Protein 6JZJ (pdb70)

Radius of gyration: 23.93 Å; Cα contacts (8 Å, |Δi|>4): 945; chains: 1; bounding box: 37×48×80 Å

Foldseek 3Di:
DQEWEKAAADADVVFDFFQKKKKFKADAFWTFWIDMDGRHRMDTGIDGDFFKIKIWMKGQQPPDDDPGGTPVRQQADKDFDDLVVQVVHSQMKTDAIDIDGTDGYYEYEQDQCPVDHHYHPHVNGHFIFTQKEWEWEQAEAEAADDVALQFKDWFWWKKFKPLFDTMWTHDDPATRDDDQAGEMCDDQPLPAQQRGPRYYYDVSRMDTDGDRGQRRPSRIGHGMGGKDAQDDPSGGRFTKIKIKTFMDTNVRHHDDLVRLVVCVVLQQAQDSPGRMGMAIDRFLDDDPQEAEPDPDHRDRIGGGQKYKYKHKYFHHGHGHRRRYPPVSGPGMGIYIYMDGGGYHD

Secondary structure (DSSP, 8-state):
--EEEEEEB------B--SEEEEEEEETTEEEEEEEEES-SEEEEEEE-SEEEEEEEEE--TT---TT--HHHHHT-EEE--TGGGGT-S--EE---EEEEE-SEEEEES--STT-SEEESTT-PBP-EES-EEEEEEEEEE---TTTTTTEEEEEEEEEEESEE-EEESSSS----S---EEESS-S----TT--SSEEE-GGGEEE--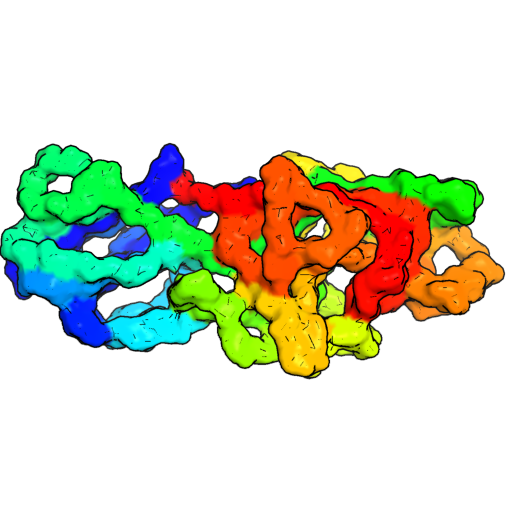-TT---SSS-EEEEE--EESEETTEE---EEEEEEEEEETTSPPPPHHHHHHHHHTT-SSBTTB-EEEEEEETT---TTEEEGGG----SEE-TTEEEEEEEEE-S--BS-TTS-GGG--SEEEEEEEEE--B--

Nearest PDB structures (foldseek):
  6jzj-assembly1_A  TM=1.003E+00  e=8.101E-79  Porphyromonas gingivalis TDC60
  6jzk-assembly2_B  TM=9.711E-01  e=1.050E-58  Porphyromonas gingivalis ATCC 33277
  4q98-assembly1_A  TM=9.147E-01  e=8.020E-44  Porphyromonas gingivalis W83
  6kmf-assembly1_A  TM=9.380E-01  e=1.414E-42  Porphyromonas gingivalis ATCC 33277
  6kmf-assembly1_C  TM=8.929E-01  e=1.973E-43  Porphyromonas gingivalis ATCC 33277

Sequence (345 aa):
GNATISVVLKTSDDESKVAKLTVMVYNGEQQEAIKSSAENATKVEDIKCSAGQRTLVVMANTGAMELVGKTLAEVKALTTELTAENQEATGLIMTAEPVDVTLVAGNNYYGYDGSQGGNQISQDTPLEIKRVHARMAFTEIKVQMSQSYVNKYNFAPENIYALVAKKESNLFGASLANSDDAYLTGSLTNFSGAYTPANYTHVDWLGRDYTEIGAATVNTPKGFYVLESTYAQNAGLRPTILCVKGKLTKHDGAPLSPEEMTAAFNAGWIVADNDPTTYYPVLVNFNSNNYTYDNGYTPKNKKIERNHKYDIKLTITGPGTNNPENPITESAHLNVKCTVAEWVLVG

Organism: Porphyromonas gingivalis (NCBI:txid837)

B-factor: mean 21.42, std 7.63, range [10.05, 58.12]

Solvent-accessible surface area: 14838 Å² total; per-residue (Å²): 104,85,5,16,0,6,0,30,4,106,54,107,46,53,62,1,122,12,66,66,0,6,0,0,0,0,74,50,76,114,36,66,14,52,80,63,30,142,129,34,33,95,3,71,64,2,127,5,25,34,22,127,23,16,2,0,1,0,0,19,8,51,112,50,103,9,101,55,55,36,20,56,87,0,96,69,28,60,19,89,6,53,46,83,5,16,136,33,66,24,4,8,2,3,8,88,36,43,114,14,72,3,64,68,39,76,0,34,22,6,22,91,24,97,72,38,62,44,42,30,37,89,94,83,42,19,84,6,72,10,0,1,0,18,0,0,0,6,55,7,76,44,113,20,52,164,60,36,72,110,105,15,50,12,44,13,46,28,1,21,0,0,0,0,5,67,32,0,41,0,10,29,124,56,0,27,28,119,52,91,12,11,6,0,5,7,94,60,114,27,101,18,55,14,23,7,115,62,27,70,82,25,116,69,0,20,85,125,7,105,113,61,46,26,5,55,98,139,63,32,69,10,1,17,1,1,4,0,54,0,77,80,167,85,26,50,20,0,0,0,0,0,0,38,0,81,1,13,62,87,106,45,41,111,10,38,102,150,52,27,62,57,0,84,114,52,28,52,0,58,27,77,119,44,22,14,0,9,2,6,2,2,1,2,23,107,24,164,46,13,80,32,34,154,76,55,99,24,110,54,32,0,38,36,2,14,26,0,29,2,62,0,13,0,28,0,2,3,3,40,22,1,0,34,54,35,102,99,10,71,39,9,62,5,93,1,55,32,46,82,6,82,8,46,90

Structure (mmCIF, N/CA/C/O backbone):
data_6JZJ
#
_entry.id   6JZJ
#
_cell.length_a   58.030
_cell.length_b   85.950
_cell.length_c   102.090
_cell.angle_alpha   90.00
_cell.angle_beta   90.00
_cell.angle_gamma   90.00
#
_symmetry.space_group_name_H-M   'P 21 21 21'
#
loop_
_entity.id
_entity.type
_entity.pdbx_description
1 polymer 'Major fimbrium subunit FimA type-2'
2 non-polymer 'SULFATE ION'
3 water water
#
loop_
_atom_site.group_PDB
_atom_site.id
_atom_site.type_symbol
_atom_site.label_atom_id
_atom_site.label_alt_id
_atom_site.label_comp_id
_atom_site.label_asym_id
_atom_site.label_entity_id
_atom_site.label_seq_id
_atom_site.pdbx_PDB_ins_code
_atom_site.Cartn_x
_atom_site.Cartn_y
_atom_site.Cartn_z
_atom_site.occupancy
_atom_site.B_iso_or_equiv
_atom_site.auth_seq_id
_atom_site.auth_comp_id
_atom_site.auth_asym_id
_atom_site.auth_atom_id
_atom_site.pdbx_PDB_model_num
ATOM 1 N N . GLY A 1 15 ? -5.043 -29.095 -14.121 1.00 44.40 31 GLY A N 1
ATOM 2 C CA . GLY A 1 15 ? -3.981 -28.135 -13.882 1.00 37.03 31 GLY A CA 1
ATOM 3 C C . GLY A 1 15 ? -3.546 -27.343 -15.106 1.00 37.88 31 GLY A C 1
ATOM 4 O O . GLY A 1 15 ? -2.405 -27.462 -15.550 1.00 45.25 31 GLY A O 1
ATOM 5 N N . ASN A 1 16 ? -4.442 -26.518 -15.651 1.00 29.42 32 ASN A N 1
ATOM 6 C CA . ASN A 1 16 ? -4.109 -25.702 -16.809 1.00 26.58 32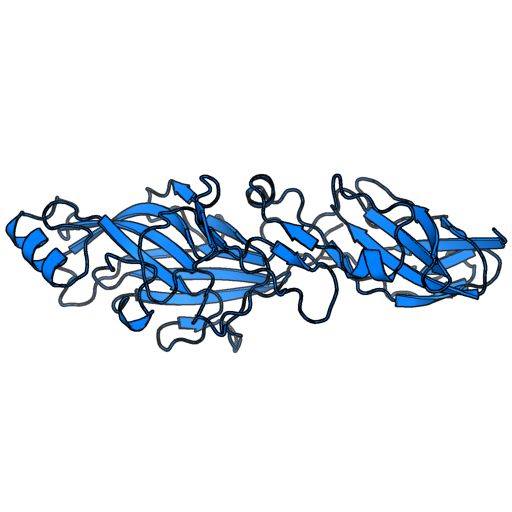 ASN A CA 1
ATOM 7 C C . ASN A 1 16 ? -3.922 -24.226 -16.469 1.00 25.34 32 ASN A C 1
ATOM 8 O O . ASN A 1 16 ? -3.867 -23.398 -17.381 1.00 25.26 32 ASN A O 1
ATOM 13 N N . ALA A 1 17 ? -3.810 -23.872 -15.184 1.00 20.80 33 ALA A N 1
ATOM 14 C CA . ALA A 1 17 ? -3.545 -22.495 -14.799 1.00 21.51 33 ALA A CA 1
ATOM 15 C C . ALA A 1 17 ? -2.644 -22.463 -13.570 1.00 20.04 33 ALA A C 1
ATOM 16 O O . ALA A 1 17 ? -2.476 -23.460 -12.865 1.00 21.21 33 ALA A O 1
ATOM 18 N N . THR A 1 18 ? -2.036 -21.302 -13.344 1.00 19.09 34 THR A N 1
ATOM 19 C CA . THR A 1 18 ? -1.399 -20.988 -12.072 1.00 19.97 34 THR A CA 1
ATOM 20 C C . THR A 1 18 ? -1.926 -19.649 -11.581 1.00 16.68 34 THR A C 1
ATOM 21 O O . THR A 1 18 ? -2.372 -18.809 -12.370 1.00 17.77 34 THR A O 1
ATOM 25 N N . ILE A 1 19 ? -1.897 -19.465 -10.260 1.00 16.19 35 ILE A N 1
ATOM 26 C CA . ILE A 1 19 ? -2.190 -18.178 -9.638 1.00 16.47 35 ILE A CA 1
ATOM 27 C C . ILE A 1 19 ? -1.069 -17.844 -8.661 1.00 15.25 35 ILE A C 1
ATOM 28 O O . ILE A 1 19 ? -0.557 -18.723 -7.957 1.00 16.21 35 ILE A O 1
ATOM 33 N N . SER A 1 20 ? -0.652 -16.577 -8.663 1.00 14.67 36 SER A N 1
ATOM 34 C CA . SER A 1 20 ? 0.285 -16.021 -7.696 1.00 15.61 36 SER A CA 1
ATOM 35 C C . SER A 1 20 ? -0.384 -14.832 -7.021 1.00 13.69 36 SER A C 1
ATOM 36 O O . SER A 1 20 ? -1.102 -14.064 -7.674 1.00 16.30 36 SER A O 1
ATOM 39 N N . VAL A 1 21 ? -0.151 -14.680 -5.715 1.00 14.05 37 VAL A N 1
ATOM 40 C CA . VAL A 1 21 ? -0.809 -13.657 -4.904 1.00 15.67 37 VAL A CA 1
ATOM 41 C C . VAL A 1 21 ? 0.237 -12.909 -4.091 1.00 14.65 37 VAL A C 1
ATOM 42 O O . VAL A 1 21 ? 1.015 -13.532 -3.357 1.00 15.30 37 VAL A O 1
ATOM 46 N N . VAL A 1 22 ? 0.231 -11.574 -4.174 1.00 13.80 38 VAL A N 1
ATOM 47 C CA . VAL A 1 22 ? 1.132 -10.749 -3.374 1.00 14.40 38 VAL A CA 1
ATOM 48 C C . VAL A 1 22 ? 0.303 -9.874 -2.434 1.00 13.33 38 VAL A C 1
ATOM 49 O O . VAL A 1 22 ? -0.773 -9.390 -2.805 1.00 16.67 38 VAL A O 1
ATOM 53 N N . LEU A 1 23 ? 0.790 -9.711 -1.201 1.00 14.83 39 LEU A N 1
ATOM 54 C CA . LEU A 1 23 ? 0.111 -8.951 -0.161 1.00 14.57 39 LEU A CA 1
ATOM 55 C C . LEU A 1 23 ? 0.481 -7.475 -0.201 1.00 17.80 39 LEU A C 1
ATOM 56 O O . LEU A 1 23 ? 1.584 -7.098 -0.607 1.00 18.03 39 LEU A O 1
ATOM 61 N N . LYS A 1 24 ? -0.446 -6.651 0.275 1.00 15.67 40 LYS A N 1
ATOM 62 C CA . LYS A 1 24 ? -0.178 -5.236 0.488 1.00 18.23 40 LYS A CA 1
ATOM 63 C C . LYS A 1 24 ? 0.730 -5.054 1.699 1.00 19.63 40 LYS A C 1
ATOM 64 O O . LYS A 1 24 ? 0.430 -5.543 2.793 1.00 18.50 40 LYS A O 1
ATOM 70 N N . THR A 1 25 ? 1.849 -4.359 1.507 1.00 18.82 41 THR A N 1
ATOM 71 C CA . THR A 1 25 ? 2.755 -4.037 2.599 1.00 19.61 41 THR A CA 1
ATOM 72 C C . THR A 1 25 ? 3.012 -2.538 2.608 1.00 23.97 41 THR A C 1
ATOM 73 O O . THR A 1 25 ? 2.860 -1.856 1.590 1.00 27.31 41 THR A O 1
ATOM 77 N N . SER A 1 26 ? 3.410 -2.037 3.773 1.00 23.50 42 SER A N 1
ATOM 78 C CA . SER A 1 26 ? 3.664 -0.613 3.975 1.00 29.06 42 SER A CA 1
ATOM 79 C C . SER A 1 26 ? 4.664 -0.064 2.965 1.00 40.39 42 SER A C 1
ATOM 80 O O . SER A 1 26 ? 5.870 -0.259 3.110 1.00 47.50 42 SER A O 1
ATOM 83 N N . ASP A 1 36 ? 2.541 -0.886 17.559 1.00 44.91 52 ASP A N 1
ATOM 84 C CA . ASP A 1 36 ? 3.808 -1.326 18.135 1.00 48.77 52 ASP A CA 1
ATOM 85 C C . ASP A 1 36 ? 3.905 -2.843 18.009 1.00 54.13 52 ASP A C 1
ATOM 86 O O . ASP A 1 36 ? 2.920 -3.560 18.228 1.00 45.63 52 ASP A O 1
ATOM 88 N N . ASP A 1 37 ? 5.098 -3.323 17.657 1.00 57.91 53 ASP A N 1
ATOM 89 C CA . ASP A 1 37 ? 5.266 -4.660 17.096 1.00 53.86 53 ASP A CA 1
ATOM 90 C C . ASP A 1 37 ? 4.234 -4.876 15.984 1.00 47.20 53 ASP A C 1
ATOM 91 O O . ASP A 1 37 ? 3.269 -5.637 16.108 1.00 38.46 53 ASP A O 1
ATOM 93 N N . GLU A 1 38 ? 4.455 -4.139 14.895 1.00 41.55 54 GLU A N 1
ATOM 94 C CA . GLU A 1 38 ? 3.515 -4.135 13.787 1.00 34.53 54 GLU A CA 1
ATOM 95 C C . GLU A 1 38 ? 3.432 -5.521 13.155 1.00 28.53 54 GLU A C 1
ATOM 96 O O . GLU A 1 38 ? 4.236 -6.416 13.432 1.00 28.61 54 GLU A O 1
ATOM 102 N N . SER A 1 39 ? 2.429 -5.685 12.295 1.00 27.34 55 SER A N 1
ATOM 103 C CA . SER A 1 39 ? 2.098 -7.002 11.773 1.00 24.66 55 SER A CA 1
ATOM 104 C C . SER A 1 39 ? 3.207 -7.511 10.866 1.00 24.70 55 SER A C 1
ATOM 105 O O . SER A 1 39 ? 3.717 -6.774 10.016 1.00 24.30 55 SER A O 1
ATOM 108 N N . LYS A 1 40 ? 3.583 -8.772 11.071 1.00 23.53 56 LYS A N 1
ATOM 109 C CA . LYS A 1 40 ? 4.575 -9.463 10.261 1.00 25.41 56 LYS A CA 1
ATOM 110 C C . LYS A 1 40 ? 4.070 -10.865 9.953 1.00 22.39 56 LYS A C 1
ATOM 111 O O . LYS A 1 40 ? 3.410 -11.504 10.781 1.00 23.03 56 LYS A O 1
ATOM 117 N N . VAL A 1 41 ? 4.389 -11.343 8.756 1.00 20.93 57 VAL A N 1
ATOM 118 C CA . VAL A 1 41 ? 3.958 -12.660 8.301 1.00 19.00 57 VAL A CA 1
ATOM 119 C C . VAL A 1 41 ? 5.084 -13.654 8.540 1.00 19.28 57 VAL A C 1
ATOM 120 O O . VAL A 1 41 ? 6.161 -13.541 7.941 1.00 22.73 57 VAL A O 1
ATOM 124 N N . ALA A 1 42 ? 4.830 -14.633 9.406 1.00 15.69 58 ALA A N 1
ATOM 125 C CA . ALA A 1 42 ? 5.728 -15.766 9.600 1.00 16.61 58 ALA A CA 1
ATOM 126 C C . ALA A 1 42 ? 5.427 -16.903 8.636 1.00 17.70 58 ALA A C 1
ATOM 127 O O . ALA A 1 42 ? 6.350 -17.576 8.158 1.00 18.00 58 ALA A O 1
ATOM 129 N N . LYS A 1 43 ? 4.148 -17.152 8.369 1.00 16.74 59 LYS A N 1
ATOM 130 C CA . LYS A 1 43 ? 3.740 -18.151 7.395 1.00 17.15 59 LYS A CA 1
ATOM 131 C C . LYS A 1 43 ? 2.497 -17.645 6.686 1.00 15.59 59 LYS A C 1
ATOM 132 O O . LYS A 1 43 ? 1.654 -16.986 7.296 1.00 16.37 59 LYS A O 1
ATOM 138 N N . LEU A 1 44 ? 2.399 -17.947 5.394 1.00 13.80 60 LEU A N 1
ATOM 139 C CA . LEU A 1 44 ? 1.312 -17.471 4.553 1.00 14.35 60 LEU A CA 1
ATOM 140 C C . LEU A 1 44 ? 0.757 -18.642 3.757 1.00 13.10 60 LEU A C 1
ATOM 141 O O . LEU A 1 44 ? 1.521 -19.385 3.139 1.00 13.89 60 LEU A O 1
ATOM 146 N N . THR A 1 45 ? -0.565 -18.804 3.762 1.00 12.91 61 THR A N 1
ATOM 147 C CA . THR A 1 45 ? -1.221 -19.898 3.060 1.00 11.03 61 THR A CA 1
ATOM 148 C C . THR A 1 45 ? -2.258 -19.313 2.118 1.00 12.00 61 THR A C 1
ATOM 149 O O . THR A 1 45 ? -3.044 -18.453 2.528 1.00 12.68 61 THR A O 1
ATOM 153 N N . VAL A 1 46 ? -2.231 -19.743 0.854 1.00 10.73 62 VAL A N 1
ATOM 154 C CA . VAL A 1 46 ? -3.220 -19.352 -0.147 1.00 10.05 62 VAL A CA 1
ATOM 155 C C . VAL A 1 46 ? -3.978 -20.600 -0.580 1.00 14.99 62 VAL A C 1
ATOM 156 O O . VAL A 1 46 ? -3.365 -21.612 -0.933 1.00 12.85 62 VAL A O 1
ATOM 160 N N . MET A 1 47 ? -5.308 -20.530 -0.539 1.00 12.40 63 MET A N 1
ATOM 161 C CA . MET A 1 47 ? -6.172 -21.624 -0.955 1.00 12.43 63 MET A CA 1
ATOM 162 C C . MET A 1 47 ? -7.006 -21.187 -2.149 1.00 11.25 63 MET A C 1
ATOM 163 O O . MET A 1 47 ? -7.490 -20.052 -2.192 1.00 14.55 63 MET A O 1
ATOM 168 N N . VAL A 1 48 ? -7.192 -22.100 -3.102 1.00 10.90 64 VAL A N 1
ATOM 169 C CA . VAL A 1 48 ? -7.934 -21.846 -4.333 1.00 11.74 64 VAL A CA 1
ATOM 170 C C . VAL A 1 48 ? -9.148 -22.760 -4.333 1.00 14.11 64 VAL A C 1
ATOM 171 O O . VAL A 1 48 ? -8.999 -23.987 -4.262 1.00 14.52 64 VAL A O 1
ATOM 175 N N . TYR A 1 49 ? -10.344 -22.168 -4.402 1.00 13.80 65 TYR A N 1
ATOM 176 C CA . TYR A 1 49 ? -11.597 -22.908 -4.290 1.00 13.98 65 TYR A CA 1
ATOM 177 C C . TYR A 1 49 ? -12.350 -22.924 -5.614 1.00 13.63 65 TYR A C 1
ATOM 178 O O . TYR A 1 49 ? -12.496 -21.886 -6.262 1.00 14.58 65 TYR A O 1
ATOM 187 N N . ASN A 1 50 ? -12.833 -24.102 -5.997 1.00 12.72 66 ASN A N 1
ATOM 188 C CA . ASN A 1 50 ? -13.789 -24.272 -7.095 1.00 13.68 66 ASN A CA 1
ATOM 189 C C . ASN A 1 50 ? -15.134 -24.549 -6.432 1.00 12.53 66 ASN A C 1
ATOM 190 O O . ASN A 1 50 ? -15.393 -25.676 -5.998 1.00 14.59 66 ASN A O 1
ATOM 195 N N . GLY A 1 51 ? -15.965 -23.514 -6.321 1.00 11.50 67 GLY A N 1
ATOM 196 C CA . GLY A 1 51 ? -17.105 -23.632 -5.420 1.00 12.57 67 GLY A CA 1
ATOM 197 C C . GLY A 1 51 ? -16.634 -23.936 -4.014 1.00 13.63 67 GLY A C 1
ATOM 198 O O . GLY A 1 51 ? -15.644 -23.373 -3.531 1.00 13.23 67 GLY A O 1
ATOM 199 N N . GLU A 1 52 ? -17.340 -24.861 -3.347 1.00 12.26 68 GLU A N 1
ATOM 200 C CA . GLU A 1 52 ? -16.993 -25.242 -1.979 1.00 13.00 68 GLU A CA 1
ATOM 201 C C . GLU A 1 52 ? -15.723 -26.078 -1.886 1.00 11.83 68 GLU A C 1
ATOM 202 O O . GLU A 1 52 ? -15.187 -26.230 -0.783 1.00 13.63 68 GLU A O 1
ATOM 208 N N . GLN A 1 53 ? -15.253 -26.652 -2.994 1.00 11.98 69 GLN A N 1
ATOM 209 C CA . GLN A 1 53 ? -14.195 -27.656 -2.937 1.00 13.28 69 GLN A CA 1
ATOM 210 C C . GLN A 1 53 ? -12.825 -27.009 -3.113 1.00 13.44 69 GLN A C 1
ATOM 211 O O . GLN A 1 53 ? -12.611 -26.220 -4.041 1.00 14.56 69 GLN A O 1
ATOM 217 N N . GLN A 1 54 ? -11.893 -27.360 -2.228 1.00 12.96 70 GLN A N 1
ATOM 218 C CA . GLN A 1 54 ? -10.536 -26.828 -2.303 1.00 11.76 70 GLN A CA 1
ATOM 219 C C . GLN A 1 54 ? -9.798 -27.474 -3.470 1.00 14.42 70 GLN A C 1
ATOM 220 O O . GLN A 1 54 ? -9.522 -28.676 -3.440 1.00 17.58 70 GLN A O 1
ATOM 226 N N . GLU A 1 55 ? -9.473 -26.674 -4.488 1.00 13.08 71 GLU A N 1
ATOM 227 C CA . GLU A 1 55 ? -8.756 -27.173 -5.658 1.00 14.19 71 GLU A CA 1
ATOM 228 C C . GLU A 1 55 ? -7.249 -27.182 -5.430 1.00 16.33 71 GLU A C 1
ATOM 229 O O . GLU A 1 55 ? -6.554 -28.086 -5.908 1.00 18.23 71 GLU A O 1
ATOM 235 N N . ALA A 1 56 ? -6.729 -26.190 -4.705 1.00 13.96 72 ALA A N 1
ATOM 236 C CA . ALA A 1 56 ? -5.296 -26.064 -4.470 1.00 14.32 72 ALA A CA 1
ATOM 237 C C . ALA A 1 56 ? -5.043 -25.370 -3.140 1.00 15.06 72 ALA A C 1
ATOM 238 O O . ALA A 1 56 ? -5.880 -24.602 -2.649 1.00 13.37 72 ALA A O 1
ATOM 240 N N . ILE A 1 57 ? -3.872 -25.647 -2.566 1.00 13.98 73 ILE A N 1
ATOM 241 C CA . ILE A 1 57 ? -3.394 -24.979 -1.361 1.00 14.13 73 ILE A CA 1
ATOM 242 C C . ILE A 1 57 ? -1.873 -24.940 -1.426 1.00 16.42 73 ILE A C 1
ATOM 243 O O . ILE A 1 57 ? -1.231 -25.920 -1.820 1.00 16.22 73 ILE A O 1
ATOM 248 N N . LYS A 1 58 ? -1.298 -23.789 -1.086 1.00 14.06 74 LYS A N 1
ATOM 249 C CA . LYS A 1 58 ? 0.151 -23.637 -1.092 1.00 12.11 74 LYS A CA 1
ATOM 250 C C . LYS A 1 58 ? 0.542 -22.634 -0.025 1.00 15.01 74 LYS A C 1
ATOM 251 O O . LYS A 1 58 ? -0.138 -21.619 0.159 1.00 13.40 74 LYS A O 1
ATOM 257 N N A SER A 1 59 ? 1.638 -22.909 0.681 0.53 13.25 75 SER A N 1
ATOM 258 N N B SER A 1 59 ? 1.650 -22.913 0.658 0.47 13.26 75 SER A N 1
ATOM 259 C CA A SER A 1 59 ? 2.107 -21.993 1.710 0.53 13.49 75 SER A CA 1
ATOM 260 C CA B SER A 1 59 ? 2.150 -22.046 1.710 0.47 13.52 75 SER A CA 1
ATOM 261 C C A SER A 1 59 ? 3.560 -21.611 1.462 0.53 14.53 75 SER A C 1
ATOM 262 C C B SER A 1 59 ? 3.550 -21.552 1.368 0.47 14.54 75 SER A C 1
ATOM 263 O O A SER A 1 59 ? 4.299 -22.305 0.758 0.53 14.87 75 SER A O 1
ATOM 264 O O B SER A 1 59 ? 4.240 -22.110 0.508 0.47 14.81 75 SER A O 1
ATOM 269 N N . ALA A 1 60 ? 3.946 -20.475 2.044 1.00 14.50 76 ALA A N 1
ATOM 270 C CA . ALA A 1 60 ? 5.313 -19.974 2.013 1.00 15.23 76 ALA A CA 1
ATOM 271 C C . ALA A 1 60 ? 5.635 -19.412 3.390 1.00 15.31 76 ALA A C 1
ATOM 272 O O . ALA A 1 60 ? 4.751 -18.915 4.096 1.00 18.15 76 ALA A O 1
ATOM 274 N N . GLU A 1 61 ? 6.904 -19.498 3.778 1.00 14.84 77 GLU A N 1
ATOM 275 C CA . GLU A 1 61 ? 7.354 -19.098 5.104 1.00 15.46 77 GLU A CA 1
ATOM 276 C C . GLU A 1 61 ? 8.173 -17.816 4.998 1.00 14.46 77 GLU A C 1
ATOM 277 O O . GLU A 1 61 ? 8.960 -17.660 4.064 1.00 14.59 77 GLU A O 1
ATOM 283 N N . ASN A 1 62 ? 7.972 -16.892 5.946 1.00 14.75 78 ASN A N 1
ATOM 284 C CA . ASN A 1 62 ? 8.759 -15.652 6.018 1.00 14.03 78 ASN A CA 1
ATOM 285 C C . ASN A 1 62 ? 8.701 -14.880 4.697 1.00 15.58 78 ASN A C 1
ATOM 286 O O . ASN A 1 62 ? 9.723 -14.442 4.154 1.00 16.24 78 ASN A O 1
ATOM 291 N N . ALA A 1 63 ? 7.486 -14.724 4.170 1.00 13.21 79 ALA A N 1
ATOM 292 C CA . ALA A 1 63 ? 7.272 -14.019 2.913 1.00 14.70 79 ALA A CA 1
ATOM 293 C C . ALA A 1 63 ? 5.874 -13.413 2.893 1.00 16.89 79 ALA A C 1
ATOM 294 O O . ALA A 1 63 ? 4.984 -13.827 3.644 1.00 19.38 79 ALA A O 1
ATOM 296 N N . THR A 1 64 ? 5.688 -12.423 2.012 1.00 16.84 80 THR A N 1
ATOM 297 C CA . THR A 1 64 ? 4.397 -11.760 1.853 1.00 17.29 80 THR A CA 1
ATOM 298 C C . THR A 1 64 ? 3.813 -12.006 0.464 1.00 16.44 80 THR A C 1
ATOM 299 O O . THR A 1 64 ? 3.063 -11.179 -0.069 1.00 15.88 80 THR A O 1
ATOM 303 N N . LYS A 1 65 ? 4.142 -13.151 -0.128 1.00 16.08 81 LYS A N 1
ATOM 304 C CA . LYS A 1 65 ? 3.523 -13.613 -1.363 1.00 14.49 81 LYS A CA 1
ATOM 305 C C . LYS A 1 65 ? 3.630 -15.131 -1.430 1.00 15.09 81 LYS A C 1
ATOM 306 O O . LYS A 1 65 ? 4.519 -15.728 -0.821 1.00 16.85 81 LYS A O 1
ATOM 312 N N . VAL A 1 66 ? 2.703 -15.746 -2.165 1.00 13.89 82 VAL A N 1
ATOM 313 C CA . VAL A 1 66 ? 2.784 -17.155 -2.547 1.00 15.55 82 VAL A CA 1
ATOM 314 C C . VAL A 1 66 ? 2.564 -17.238 -4.055 1.00 15.76 82 VAL A C 1
ATOM 315 O O . VAL A 1 66 ? 1.591 -16.681 -4.576 1.00 15.79 82 VAL A O 1
ATOM 319 N N . GLU A 1 67 ? 3.458 -17.936 -4.761 1.00 17.55 83 GLU A N 1
ATOM 320 C CA . GLU A 1 67 ? 3.461 -17.890 -6.219 1.00 16.70 83 GLU A CA 1
ATOM 321 C C . GLU A 1 67 ? 3.361 -19.282 -6.836 1.00 17.66 83 GLU A C 1
ATOM 322 O O . GLU A 1 67 ? 3.660 -20.294 -6.196 1.00 21.10 83 GLU A O 1
ATOM 328 N N . ASP A 1 68 ? 2.914 -19.308 -8.097 1.00 18.40 84 ASP A N 1
ATOM 329 C CA . ASP A 1 68 ? 2.958 -20.510 -8.932 1.00 23.92 84 ASP A CA 1
ATOM 330 C C . ASP A 1 68 ? 2.124 -21.636 -8.320 1.00 23.55 84 ASP A C 1
ATOM 331 O O . ASP A 1 68 ? 2.568 -22.779 -8.192 1.00 25.36 84 ASP A O 1
ATOM 336 N N . ILE A 1 69 ? 0.901 -21.297 -7.924 1.00 17.59 85 ILE A N 1
ATOM 337 C CA . ILE A 1 69 ? -0.028 -22.269 -7.364 1.00 16.22 85 ILE A CA 1
ATOM 338 C C . ILE A 1 69 ? -0.773 -22.930 -8.516 1.00 17.69 85 ILE A C 1
ATOM 339 O O . ILE A 1 69 ? -1.498 -22.259 -9.258 1.00 17.58 85 ILE A O 1
ATOM 344 N N . LYS A 1 70 ? -0.602 -24.242 -8.661 1.00 20.26 86 LYS A N 1
ATOM 345 C CA . LYS A 1 70 ? -1.211 -24.970 -9.771 1.00 19.18 86 LYS A CA 1
ATOM 346 C C . LYS A 1 70 ? -2.699 -25.171 -9.516 1.00 18.30 86 LYS A C 1
ATOM 347 O O . LYS A 1 70 ? -3.093 -25.653 -8.448 1.00 21.87 86 LYS A O 1
ATOM 353 N N . CYS A 1 71 ? -3.515 -24.824 -10.501 1.00 18.17 87 CYS A N 1
ATOM 354 C CA . CYS A 1 71 ? -4.962 -24.959 -10.404 1.00 20.18 87 CYS A CA 1
ATOM 355 C C . CYS A 1 71 ? -5.514 -25.001 -11.828 1.00 22.20 87 CYS A C 1
ATOM 356 O O . CYS A 1 71 ? -4.793 -25.336 -12.769 1.00 22.09 87 CYS A O 1
ATOM 359 N N . SER A 1 72 ? -6.790 -24.661 -11.990 1.00 20.88 88 SER A N 1
ATOM 360 C CA . SER A 1 72 ? -7.386 -24.720 -13.317 1.00 20.35 88 SER A CA 1
ATOM 361 C C . SER A 1 72 ? -8.188 -23.453 -13.591 1.00 23.65 88 SER A C 1
ATOM 362 O O . SER A 1 72 ? -8.618 -22.749 -12.675 1.00 20.94 88 SER A O 1
ATOM 365 N N . ALA A 1 73 ? -8.370 -23.162 -14.878 1.00 20.23 89 ALA A N 1
ATOM 366 C CA . ALA A 1 73 ? -9.076 -21.959 -15.298 1.00 20.50 89 ALA A CA 1
ATOM 367 C C . ALA A 1 73 ? -10.572 -22.049 -14.996 1.00 19.47 89 ALA A C 1
ATOM 368 O O . ALA A 1 73 ? -11.170 -23.129 -15.008 1.00 21.12 89 ALA A O 1
ATOM 370 N N . GLY A 1 74 ? -11.178 -20.894 -14.742 1.00 16.47 90 GLY A N 1
ATOM 371 C CA . GLY A 1 74 ? -12.591 -20.781 -14.460 1.00 19.57 90 GLY A CA 1
ATOM 372 C C . GLY A 1 74 ? -12.831 -19.801 -13.326 1.00 18.03 90 GLY A C 1
ATOM 373 O O . GLY A 1 74 ? -11.939 -19.054 -12.926 1.00 18.79 90 GLY A O 1
ATOM 374 N N . GLN A 1 75 ? -14.064 -19.794 -12.815 1.00 17.46 91 GLN A N 1
ATOM 375 C CA . GLN A 1 75 ? -14.397 -18.984 -11.648 1.00 17.33 91 GLN A CA 1
ATOM 376 C C . GLN A 1 75 ? -13.847 -19.677 -10.409 1.00 16.47 91 GLN A C 1
ATOM 377 O O . GLN A 1 75 ? -14.171 -20.843 -10.155 1.00 16.94 91 GLN A O 1
ATOM 383 N N . ARG A 1 76 ? -12.990 -18.982 -9.662 1.00 14.00 92 ARG A N 1
ATOM 384 C CA . ARG A 1 76 ? -12.381 -19.553 -8.467 1.00 14.03 92 ARG A CA 1
ATOM 385 C C . ARG A 1 76 ? -12.405 -18.523 -7.352 1.00 13.38 92 ARG A C 1
ATOM 386 O O . ARG A 1 76 ? -12.551 -17.325 -7.585 1.00 15.48 92 ARG A O 1
ATOM 394 N N . THR A 1 77 ? -12.262 -18.998 -6.117 1.00 11.59 93 THR A N 1
ATOM 395 C CA . THR A 1 77 ? -12.230 -18.117 -4.960 1.00 12.46 93 THR A CA 1
ATOM 396 C C . THR A 1 77 ? -10.890 -18.279 -4.252 1.00 12.00 93 THR A C 1
ATOM 397 O O . THR A 1 77 ? -10.441 -19.410 -4.026 1.00 14.36 93 THR A O 1
ATOM 401 N N . LEU A 1 78 ? -10.241 -17.158 -3.937 1.00 11.15 94 LEU A N 1
ATOM 402 C CA . LEU A 1 78 ? -8.959 -17.166 -3.236 1.00 12.36 94 LEU A CA 1
ATOM 403 C C . LEU A 1 78 ? -9.179 -16.840 -1.766 1.00 13.93 94 LEU A C 1
ATOM 404 O O . LEU A 1 78 ? -9.839 -15.849 -1.441 1.00 13.66 94 LEU A O 1
ATOM 409 N N . VAL A 1 79 ? -8.617 -17.669 -0.885 1.00 12.20 95 VAL A N 1
ATOM 410 C CA . VAL A 1 79 ? -8.701 -17.483 0.559 1.00 11.39 95 VAL A CA 1
ATOM 411 C C . VAL A 1 79 ? -7.287 -17.465 1.113 1.00 12.55 95 VAL A C 1
ATOM 412 O O . VAL A 1 79 ? -6.517 -18.398 0.869 1.00 13.88 95 VAL A O 1
ATOM 416 N N . VAL A 1 80 ? -6.946 -16.410 1.849 1.00 10.83 96 VAL A N 1
ATOM 417 C CA . VAL A 1 80 ? -5.572 -16.190 2.282 1.00 12.04 96 VAL A CA 1
ATOM 418 C C . VAL A 1 80 ? -5.526 -16.016 3.794 1.00 13.96 96 VAL A C 1
ATOM 419 O O . VAL A 1 80 ? -6.280 -15.215 4.361 1.00 13.33 96 VAL A O 1
ATOM 423 N N . MET A 1 81 ? -4.641 -16.771 4.444 1.00 11.78 97 MET A N 1
ATOM 424 C CA . MET A 1 81 ? -4.473 -16.735 5.895 1.00 10.95 97 MET A CA 1
ATOM 425 C C . MET A 1 81 ? -2.995 -16.707 6.251 1.00 13.73 97 MET A C 1
ATOM 426 O O . MET A 1 81 ? -2.187 -17.357 5.594 1.00 15.79 97 MET A O 1
ATOM 431 N N . ALA A 1 82 ? -2.641 -15.988 7.312 1.00 13.00 98 ALA A N 1
ATOM 432 C CA . ALA A 1 82 ? -1.259 -15.925 7.759 1.00 13.10 98 ALA A CA 1
ATOM 433 C C . ALA A 1 82 ? -1.165 -16.330 9.222 1.00 13.10 98 ALA A C 1
ATOM 434 O O . ALA A 1 82 ? -2.104 -16.130 10.006 1.00 14.71 98 ALA A O 1
ATOM 436 N N . ASN A 1 83 ? -0.010 -16.891 9.583 1.00 12.18 99 ASN A N 1
ATOM 437 C CA . ASN A 1 83 ? 0.362 -17.121 10.991 1.00 13.34 99 ASN A CA 1
ATOM 438 C C . ASN A 1 83 ? -0.598 -18.081 11.697 1.00 15.46 99 ASN A C 1
ATOM 439 O O . ASN A 1 83 ? -0.924 -17.909 12.877 1.00 16.85 99 ASN A O 1
ATOM 444 N N . THR A 1 84 ? -1.035 -19.119 10.984 1.00 15.21 100 THR A N 1
ATOM 445 C CA . THR A 1 84 ? -2.043 -20.042 11.494 1.00 16.08 100 THR A CA 1
ATOM 446 C C . THR A 1 84 ? -1.453 -21.232 12.242 1.00 17.51 100 THR A C 1
ATOM 447 O O . THR A 1 84 ? -2.214 -22.085 12.709 1.00 18.15 100 THR A O 1
ATOM 451 N N . GLY A 1 85 ? -0.130 -21.315 12.359 1.00 18.46 101 GLY A N 1
ATOM 452 C CA . GLY A 1 85 ? 0.476 -22.343 13.195 1.00 23.44 101 GLY A CA 1
ATOM 453 C C . GLY A 1 85 ? 0.063 -23.750 12.804 1.00 20.76 101 GLY A C 1
ATOM 454 O O . GLY A 1 85 ? 0.172 -24.163 11.642 1.00 21.86 101 GLY A O 1
ATOM 455 N N . ALA A 1 86 ? -0.430 -24.495 13.794 1.00 22.28 102 ALA A N 1
ATOM 456 C CA . ALA A 1 86 ? -0.771 -25.903 13.636 1.00 24.28 102 ALA A CA 1
ATOM 457 C C . ALA A 1 86 ? -2.154 -26.125 13.036 1.00 24.41 102 ALA A C 1
ATOM 458 O O . ALA A 1 86 ? -2.589 -27.277 12.939 1.00 24.90 102 ALA A O 1
ATOM 460 N N . MET A 1 87 ? -2.850 -25.061 12.634 1.00 21.31 103 MET A N 1
ATOM 461 C CA . MET A 1 87 ? -4.196 -25.198 12.092 1.00 20.30 103 MET A CA 1
ATOM 462 C C . MET A 1 87 ? -4.184 -26.039 10.823 1.00 18.64 103 MET A C 1
ATOM 463 O O . MET A 1 87 ? -3.389 -25.794 9.912 1.00 20.43 103 MET A O 1
ATOM 468 N N . GLU A 1 88 ? -5.076 -27.026 10.758 1.00 18.43 104 GLU A N 1
ATOM 469 C CA . GLU A 1 88 ? -5.191 -27.879 9.580 1.00 18.77 104 GLU A CA 1
ATOM 470 C C . GLU A 1 88 ? -6.078 -27.200 8.539 1.00 17.85 104 GLU A C 1
ATOM 471 O O . GLU A 1 88 ? -7.246 -26.910 8.808 1.00 18.67 104 GLU A O 1
ATOM 477 N N . LEU A 1 89 ? -5.520 -26.938 7.354 1.00 15.47 105 LEU A N 1
ATOM 478 C CA . LEU A 1 89 ? -6.277 -26.309 6.280 1.00 15.44 105 LEU A CA 1
ATOM 479 C C . LEU A 1 89 ? -6.427 -27.173 5.037 1.00 15.17 105 LEU A C 1
ATOM 480 O O . LEU A 1 89 ? -7.328 -26.911 4.228 1.00 15.02 105 LEU A O 1
ATOM 485 N N . VAL A 1 90 ? -5.581 -28.190 4.857 1.00 16.15 106 VAL A N 1
ATOM 486 C CA . VAL A 1 90 ? -5.642 -28.982 3.635 1.00 15.25 106 VAL A CA 1
ATOM 487 C C . VAL A 1 90 ? -6.971 -29.712 3.555 1.00 15.40 106 VAL A C 1
ATOM 488 O O . VAL A 1 90 ? -7.401 -30.379 4.507 1.00 17.81 106 VAL A O 1
ATOM 492 N N . GLY A 1 91 ? -7.638 -29.573 2.409 1.00 15.72 107 GLY A N 1
ATOM 493 C CA . GLY A 1 91 ? -8.853 -30.300 2.124 1.00 16.56 107 GLY A CA 1
ATOM 494 C C . GLY A 1 91 ? -10.114 -29.722 2.723 1.00 17.86 107 GLY A C 1
ATOM 495 O O . GLY A 1 91 ? -11.201 -30.237 2.438 1.00 21.12 107 GLY A O 1
ATOM 496 N N . LYS A 1 92 ? -10.016 -28.676 3.536 1.00 14.27 108 LYS A N 1
ATOM 497 C CA . LYS A 1 92 ? -11.212 -28.097 4.133 1.00 16.78 108 LYS A CA 1
ATOM 498 C C . LYS A 1 92 ? -12.074 -27.467 3.048 1.00 14.64 108 LYS A C 1
ATOM 499 O O . LYS A 1 92 ? -11.562 -26.896 2.083 1.00 15.32 108 LYS A O 1
ATOM 505 N N . THR A 1 93 ? -13.395 -27.584 3.196 1.00 14.27 109 THR A N 1
ATOM 506 C CA . THR A 1 93 ? -14.276 -26.902 2.262 1.00 15.43 109 THR A CA 1
ATOM 507 C C . THR A 1 93 ? -14.260 -25.405 2.535 1.00 13.44 109 THR A C 1
ATOM 508 O O . THR A 1 93 ? -13.790 -24.945 3.578 1.00 12.69 109 THR A O 1
ATOM 512 N N . LEU A 1 94 ? -14.827 -24.644 1.599 1.00 12.63 110 LEU A N 1
ATOM 513 C CA . LEU A 1 94 ? -14.921 -23.199 1.801 1.00 12.37 110 LEU A CA 1
ATOM 514 C C . LEU A 1 94 ? -15.736 -22.884 3.052 1.00 14.11 110 LEU A C 1
ATOM 515 O O . LEU A 1 94 ? -15.336 -22.041 3.864 1.00 14.25 110 LEU A O 1
ATOM 520 N N . ALA A 1 95 ? -16.862 -23.583 3.238 1.00 13.60 111 ALA A N 1
ATOM 521 C CA . ALA A 1 95 ? -17.668 -23.383 4.440 1.00 18.22 111 ALA A CA 1
ATOM 522 C C . ALA A 1 95 ? -16.878 -23.697 5.701 1.00 15.35 111 ALA A C 1
ATOM 523 O O . ALA A 1 95 ? -16.962 -22.963 6.691 1.00 17.12 111 ALA A O 1
ATOM 525 N N . GLU A 1 96 ? -16.108 -24.788 5.692 1.00 15.00 112 GLU A N 1
ATOM 526 C CA . GLU A 1 96 ? -15.330 -25.126 6.880 1.00 14.44 112 GLU A CA 1
ATOM 527 C C . GLU A 1 96 ? -14.290 -24.054 7.182 1.00 16.30 112 GLU A C 1
ATOM 528 O O . GLU A 1 96 ? -14.077 -23.703 8.344 1.00 16.14 112 GLU A O 1
ATOM 534 N N . VAL A 1 97 ? -13.628 -23.520 6.155 1.00 12.32 113 VAL A N 1
ATOM 535 C CA . VAL A 1 97 ? -12.598 -22.516 6.408 1.00 12.72 113 VAL A CA 1
ATOM 536 C C . VAL A 1 97 ? -13.218 -21.247 6.983 1.00 14.22 113 VAL A C 1
ATOM 537 O O . VAL A 1 97 ? -12.701 -20.668 7.946 1.00 15.82 113 VAL A O 1
ATOM 541 N N . LYS A 1 98 ? -14.342 -20.807 6.419 1.00 15.86 114 LYS A N 1
ATOM 542 C CA . LYS A 1 98 ? -14.990 -19.598 6.908 1.00 16.46 114 LYS A CA 1
ATOM 543 C C . LYS A 1 98 ? -15.553 -19.777 8.305 1.00 17.06 114 LYS A C 1
ATOM 544 O O . LYS A 1 98 ? -15.833 -18.778 8.979 1.00 21.78 114 LYS A O 1
ATOM 550 N N . ALA A 1 99 ? -15.717 -21.016 8.753 1.00 15.92 115 ALA A N 1
ATOM 551 C CA . ALA A 1 99 ? -16.199 -21.301 10.100 1.00 17.31 115 ALA A CA 1
ATOM 552 C C . ALA A 1 99 ? -15.074 -21.505 11.108 1.00 17.50 115 ALA A C 1
ATOM 553 O O . ALA A 1 99 ? -15.356 -21.780 12.283 1.00 19.09 115 ALA A O 1
ATOM 555 N N . LEU A 1 100 ? -13.814 -21.378 10.697 1.00 16.68 116 LEU A N 1
ATOM 556 C CA . LEU A 1 100 ? -12.706 -21.644 11.605 1.00 14.79 116 LEU A CA 1
ATOM 557 C C . LEU A 1 100 ? -12.673 -20.623 12.739 1.00 16.69 116 LEU A C 1
ATOM 558 O O . LEU A 1 100 ? -13.012 -19.452 12.565 1.00 16.92 116 LEU A O 1
ATOM 563 N N . THR A 1 101 ? -12.271 -21.087 13.915 1.00 17.73 117 THR A N 1
ATOM 564 C CA . THR A 1 101 ? -12.145 -20.243 15.097 1.00 15.05 117 THR A CA 1
ATOM 565 C C . THR A 1 101 ? -10.715 -20.281 15.622 1.00 18.49 117 THR A C 1
ATOM 566 O O . THR A 1 101 ? -9.909 -21.134 15.242 1.00 18.85 117 THR A O 1
ATOM 570 N N . THR A 1 102 ? -10.412 -19.373 16.558 1.00 15.55 118 THR A N 1
ATOM 571 C CA . THR A 1 102 ? -9.135 -19.402 17.253 1.00 14.73 118 THR A CA 1
ATOM 572 C C . THR A 1 102 ? -9.383 -19.063 18.714 1.00 16.48 118 THR A C 1
ATOM 573 O O . THR A 1 102 ? -10.343 -18.363 19.037 1.00 18.61 118 THR A O 1
ATOM 577 N N . GLU A 1 103 ? -8.517 -19.579 19.583 1.00 17.63 119 GLU A N 1
ATOM 578 C CA . GLU A 1 103 ? -8.532 -19.287 21.012 1.00 16.12 119 GLU A CA 1
ATOM 579 C C . GLU A 1 103 ? -7.362 -18.386 21.382 1.00 16.73 119 GLU A C 1
ATOM 580 O O . GLU A 1 103 ? -6.275 -18.483 20.809 1.00 16.26 119 GLU A O 1
ATOM 586 N N . LEU A 1 104 ? -7.581 -17.540 22.386 1.00 17.80 120 LEU A N 1
ATOM 587 C CA . LEU A 1 104 ? -6.503 -16.715 22.903 1.00 16.50 120 LEU A CA 1
ATOM 588 C C . LEU A 1 104 ? -5.490 -17.583 23.647 1.00 17.31 120 LEU A C 1
ATOM 589 O O . LEU A 1 104 ? -5.862 -18.506 24.379 1.00 20.50 120 LEU A O 1
ATOM 594 N N . THR A 1 105 ? -4.201 -17.289 23.461 1.00 18.62 121 THR A N 1
ATOM 595 C CA . THR A 1 105 ? -3.134 -18.111 24.023 1.00 17.60 121 THR A CA 1
ATOM 596 C C . THR A 1 105 ? -2.065 -17.274 24.716 1.00 19.00 121 THR A C 1
ATOM 597 O O . THR A 1 105 ? -1.923 -16.068 24.489 1.00 17.87 121 THR A O 1
ATOM 601 N N . ALA A 1 106 ? -1.280 -17.962 25.552 1.00 20.23 122 ALA A N 1
ATOM 602 C CA . ALA A 1 106 ? -0.112 -17.337 26.165 1.00 20.82 122 ALA A CA 1
ATOM 603 C C . ALA A 1 106 ? 0.851 -16.799 25.114 1.00 20.92 122 ALA A C 1
ATOM 604 O O . ALA A 1 106 ? 1.406 -15.705 25.272 1.00 21.96 122 ALA A O 1
ATOM 606 N N . GLU A 1 107 ? 1.072 -17.547 24.027 1.00 21.18 123 GLU A N 1
ATOM 607 C CA . GLU A 1 107 ? 2.045 -17.071 23.051 1.00 22.09 123 GLU A CA 1
ATOM 608 C C . GLU A 1 107 ? 1.528 -15.846 22.302 1.00 20.50 123 GLU A C 1
ATOM 609 O O . GLU A 1 107 ? 2.330 -15.014 21.864 1.00 20.39 123 GLU A O 1
ATOM 615 N N . ASN A 1 108 ? 0.200 -15.698 22.179 1.00 18.84 124 ASN A N 1
ATOM 616 C CA . ASN A 1 108 ? -0.360 -14.460 21.639 1.00 16.90 124 ASN A CA 1
ATOM 617 C C . ASN A 1 108 ? 0.137 -13.244 22.415 1.00 18.46 124 ASN A C 1
ATOM 618 O O . ASN A 1 108 ? 0.306 -12.160 21.843 1.00 20.81 124 ASN A O 1
ATOM 623 N N . GLN A 1 109 ? 0.351 -13.399 23.725 1.00 20.09 125 GLN A N 1
ATOM 624 C CA . GLN A 1 109 ? 0.786 -12.271 24.540 1.00 23.37 125 GLN A CA 1
ATOM 625 C C . GLN A 1 109 ? 2.218 -11.858 24.241 1.00 23.98 125 GLN A C 1
ATOM 626 O O . GLN A 1 109 ? 2.626 -10.761 24.637 1.00 28.65 125 GLN A O 1
ATOM 632 N N . GLU A 1 110 ? 2.988 -12.711 23.568 1.00 22.40 126 GLU A N 1
ATOM 633 C CA . GLU A 1 110 ? 4.295 -12.353 23.036 1.00 29.13 126 GLU A CA 1
ATOM 634 C C . GLU A 1 110 ? 4.225 -11.929 21.574 1.00 27.04 126 GLU A C 1
ATOM 635 O O . GLU A 1 110 ? 5.268 -11.847 20.911 1.00 28.24 126 GLU A O 1
ATOM 641 N N . ALA A 1 111 ? 3.016 -11.668 21.066 1.00 23.07 127 ALA A N 1
ATOM 642 C CA . ALA A 1 111 ? 2.763 -11.313 19.665 1.00 23.04 127 ALA A CA 1
ATOM 643 C C . ALA A 1 111 ? 3.161 -12.433 18.710 1.00 22.12 127 ALA A C 1
ATOM 644 O O . ALA A 1 111 ? 3.544 -12.179 17.563 1.00 25.39 127 ALA A O 1
ATOM 646 N N . THR A 1 112 ? 3.046 -13.676 19.170 1.00 22.71 128 THR A N 1
ATOM 647 C CA . THR A 1 112 ? 3.261 -14.858 18.346 1.00 23.52 128 THR A CA 1
ATOM 648 C C . THR A 1 112 ? 1.916 -15.495 18.017 1.00 21.08 128 THR A C 1
ATOM 649 O O . THR A 1 112 ? 0.999 -15.493 18.843 1.00 19.97 128 THR A O 1
ATOM 653 N N . GLY A 1 113 ? 1.792 -16.031 16.805 1.00 21.99 129 GLY A N 1
ATOM 654 C CA . GLY A 1 113 ? 0.535 -16.646 16.435 1.00 18.54 129 GLY A CA 1
ATOM 655 C C . GLY A 1 113 ? -0.591 -15.667 16.191 1.00 16.24 129 GLY A C 1
ATOM 656 O O . GLY A 1 113 ? -1.764 -16.038 16.331 1.00 17.20 129 GLY A O 1
ATOM 657 N N . LEU A 1 114 ? -0.273 -14.420 15.842 1.00 16.13 130 LEU A N 1
ATOM 658 C CA . LEU A 1 114 ? -1.294 -13.400 15.590 1.00 13.36 130 LEU A CA 1
ATOM 659 C C . LEU A 1 114 ? -1.814 -13.589 14.166 1.00 14.10 130 LEU A C 1
ATOM 660 O O . LEU A 1 114 ? -1.311 -13.007 13.193 1.00 15.45 130 LEU A O 1
ATOM 665 N N . ILE A 1 115 ? -2.840 -14.440 14.066 1.00 15.51 131 ILE A N 1
ATOM 666 C CA . ILE A 1 115 ? -3.419 -14.839 12.789 1.00 15.00 131 ILE A CA 1
ATOM 667 C C . ILE A 1 115 ? -3.897 -13.625 12.010 1.00 13.76 131 ILE A C 1
ATOM 668 O O . ILE A 1 115 ? -4.452 -12.669 12.573 1.00 14.87 131 ILE A O 1
ATOM 673 N N . MET A 1 116 ? -3.687 -13.657 10.690 1.00 12.67 132 MET A N 1
ATOM 674 C CA . MET A 1 116 ? -4.206 -12.626 9.805 1.00 12.68 132 MET A CA 1
ATOM 675 C C . MET A 1 116 ? -5.034 -13.280 8.708 1.00 11.23 132 MET A C 1
ATOM 676 O O . MET A 1 116 ? -4.729 -14.395 8.276 1.00 13.66 132 MET A O 1
ATOM 681 N N . THR A 1 117 ? -6.118 -12.618 8.304 1.00 11.80 133 THR A N 1
ATOM 682 C CA . THR A 1 117 ? -6.932 -13.114 7.196 1.00 12.98 133 THR A CA 1
ATOM 683 C C . THR A 1 117 ? -7.368 -11.962 6.306 1.00 12.66 133 THR A C 1
ATOM 684 O O . THR A 1 117 ? -7.400 -10.797 6.718 1.00 14.14 133 THR A O 1
ATOM 688 N N . ALA A 1 118 ? -7.691 -12.316 5.061 1.00 13.88 134 ALA A N 1
ATOM 689 C CA . ALA A 1 118 ? -8.468 -11.485 4.156 1.00 14.82 134 ALA A CA 1
ATOM 690 C C . ALA A 1 118 ? -9.766 -12.216 3.853 1.00 15.13 134 ALA A C 1
ATOM 691 O O . ALA A 1 118 ? -9.821 -13.447 3.911 1.00 16.11 134 ALA A O 1
ATOM 693 N N . GLU A 1 119 ? -10.819 -11.468 3.537 1.00 15.19 135 GLU A N 1
ATOM 694 C CA . GLU A 1 119 ? -12.047 -12.135 3.144 1.00 15.65 135 GLU A CA 1
ATOM 695 C C . GLU A 1 119 ? -11.832 -12.881 1.830 1.00 15.51 135 GLU A C 1
ATOM 696 O O . GLU A 1 119 ? -11.064 -12.429 0.970 1.00 15.72 135 GLU A O 1
ATOM 702 N N . PRO A 1 120 ? -12.474 -14.036 1.658 1.00 12.96 136 PRO A N 1
ATOM 703 C CA . PRO A 1 120 ? -12.429 -14.726 0.363 1.00 12.37 136 PRO A CA 1
ATOM 704 C C . PRO A 1 120 ? -12.790 -13.770 -0.759 1.00 13.39 136 PRO A C 1
ATOM 705 O O . PRO A 1 120 ? -13.695 -12.945 -0.621 1.00 15.69 136 PRO A O 1
ATOM 709 N N . VAL A 1 121 ? -12.052 -13.855 -1.867 1.00 12.99 137 VAL A N 1
ATOM 710 C CA . VAL A 1 121 ? -12.305 -12.985 -3.010 1.00 13.32 137 VAL A CA 1
ATOM 711 C C . VAL A 1 121 ? -12.498 -13.841 -4.257 1.00 14.58 137 VAL A C 1
ATOM 712 O O . VAL A 1 121 ? -11.741 -14.789 -4.502 1.00 12.78 137 VAL A O 1
ATOM 716 N N . ASP A 1 122 ? -13.532 -13.521 -5.037 1.00 13.13 138 ASP A N 1
ATOM 717 C CA . ASP A 1 122 ? -13.876 -14.307 -6.215 1.00 14.61 138 ASP A CA 1
ATOM 718 C C . ASP A 1 122 ? -13.205 -13.717 -7.449 1.00 14.07 138 ASP A C 1
ATOM 719 O O . ASP A 1 122 ? -13.262 -12.503 -7.675 1.00 17.79 138 ASP A O 1
ATOM 724 N N . VAL A 1 123 ? -12.560 -14.573 -8.234 1.00 12.86 139 VAL A N 1
ATOM 725 C CA . VAL A 1 123 ? -11.800 -14.143 -9.402 1.00 14.15 139 VAL A CA 1
ATOM 726 C C . VAL A 1 123 ? -12.121 -15.061 -10.574 1.00 16.82 139 VAL A C 1
ATOM 727 O O . VAL A 1 123 ? -12.741 -16.114 -10.426 1.00 15.58 139 VAL A O 1
ATOM 731 N N . THR A 1 124 ? -11.701 -14.635 -11.764 1.00 17.39 140 THR A N 1
ATOM 732 C CA . THR A 1 124 ? -11.708 -15.495 -12.935 1.00 17.09 140 THR A CA 1
ATOM 733 C C . THR A 1 124 ? -10.263 -15.783 -13.320 1.00 19.08 140 THR A C 1
ATOM 734 O O . THR A 1 124 ? -9.489 -14.855 -13.588 1.00 19.44 140 THR A O 1
ATOM 738 N N . LEU A 1 125 ? -9.898 -17.056 -13.319 1.00 17.02 141 LEU A N 1
ATOM 739 C CA . LEU A 1 125 ? -8.604 -17.493 -13.815 1.00 16.48 141 LEU A CA 1
ATOM 740 C C . LEU A 1 125 ? -8.751 -17.924 -15.264 1.00 17.99 141 LEU A C 1
ATOM 741 O O . LEU A 1 125 ? -9.742 -18.552 -15.639 1.00 20.38 141 LEU A O 1
ATOM 746 N N . VAL A 1 126 ? -7.765 -17.569 -16.075 1.00 20.99 142 VAL A N 1
ATOM 747 C CA . VAL A 1 126 ? -7.698 -18.037 -17.448 1.00 22.45 142 VAL A CA 1
ATOM 748 C C . VAL A 1 126 ? -6.540 -19.017 -17.548 1.00 23.14 142 VAL A C 1
ATOM 749 O O . VAL A 1 126 ? -5.669 -19.083 -16.675 1.00 22.19 142 VAL A O 1
ATOM 753 N N . ALA A 1 127 ? -6.534 -19.796 -18.628 1.00 21.72 143 ALA A N 1
ATOM 754 C CA . ALA A 1 127 ? -5.455 -20.748 -18.830 1.00 21.51 143 ALA A CA 1
ATOM 755 C C . ALA A 1 127 ? -4.116 -20.021 -18.826 1.00 19.95 143 ALA A C 1
ATOM 756 O O . ALA A 1 127 ? -4.008 -18.876 -19.278 1.00 24.48 143 ALA A O 1
ATOM 758 N N . GLY A 1 128 ? -3.099 -20.679 -18.297 1.00 19.90 144 GLY A N 1
ATOM 759 C CA . GLY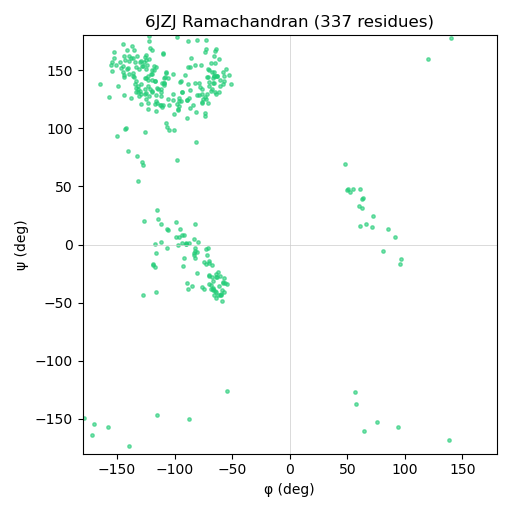 A 1 128 ? -1.794 -20.062 -18.184 1.00 24.60 144 GLY A CA 1
ATOM 760 C C . GLY A 1 128 ? -1.596 -19.416 -16.827 1.00 27.07 144 GLY A C 1
ATOM 761 O O . GLY A 1 128 ? -2.252 -19.765 -15.841 1.00 21.54 144 GLY A O 1
ATOM 762 N N . ASN A 1 129 ? -0.680 -18.452 -16.781 1.00 21.25 145 ASN A N 1
ATOM 763 C CA . ASN A 1 129 ? -0.312 -17.817 -15.517 1.00 20.92 145 ASN A CA 1
ATOM 764 C C . ASN A 1 129 ? -1.249 -16.660 -15.204 1.00 21.68 145 ASN A C 1
ATOM 765 O O . ASN A 1 129 ? -1.543 -15.827 -16.069 1.00 22.60 145 ASN A O 1
ATOM 770 N N . ASN A 1 130 ? -1.724 -16.619 -13.957 1.00 20.51 146 ASN A N 1
ATOM 771 C CA . ASN A 1 130 ? -2.536 -15.530 -13.447 1.00 18.13 146 ASN A CA 1
ATOM 772 C C . ASN A 1 130 ? -1.818 -14.892 -12.265 1.00 16.64 146 ASN A C 1
ATOM 773 O O . ASN A 1 130 ? -1.137 -15.575 -11.495 1.00 18.93 146 ASN A O 1
ATOM 778 N N . TYR A 1 131 ? -2.000 -13.584 -12.109 1.00 17.62 147 TYR A N 1
ATOM 779 C CA . TYR A 1 131 ? -1.359 -12.831 -11.036 1.00 17.65 147 TYR A CA 1
ATOM 780 C C . TYR A 1 131 ? -2.388 -11.964 -10.336 1.00 17.59 147 TYR A C 1
ATOM 781 O O . TYR A 1 131 ? -3.224 -11.337 -10.990 1.00 21.37 147 TYR A O 1
ATOM 790 N N . TYR A 1 132 ? -2.343 -11.947 -9.000 1.00 15.19 148 TYR A N 1
ATOM 791 C CA . TYR A 1 132 ? -3.228 -11.109 -8.202 1.00 16.07 148 TYR A CA 1
ATOM 792 C C . TYR A 1 132 ? -2.378 -10.101 -7.439 1.00 16.20 148 TYR A C 1
ATOM 793 O O . TYR A 1 132 ? -1.600 -10.485 -6.558 1.00 16.21 148 TYR A O 1
ATOM 802 N N . GLY A 1 133 ? -2.540 -8.816 -7.755 1.00 17.17 149 GLY A N 1
ATOM 803 C CA . GLY A 1 133 ? -1.900 -7.755 -6.999 1.00 16.90 149 GLY A CA 1
ATOM 804 C C . GLY A 1 133 ? -0.538 -7.312 -7.495 1.00 18.49 149 GLY A C 1
ATOM 805 O O . GLY A 1 133 ? 0.104 -6.489 -6.827 1.00 20.66 149 GLY A O 1
ATOM 806 N N . TYR A 1 134 ? -0.083 -7.821 -8.637 1.00 19.33 150 TYR A N 1
ATOM 807 C CA . TYR A 1 134 ? 1.241 -7.539 -9.172 1.00 22.56 150 TYR A CA 1
ATOM 808 C C . TYR A 1 134 ? 1.207 -6.283 -10.040 1.00 25.55 150 TYR A C 1
ATOM 809 O O . TYR A 1 134 ? 0.148 -5.715 -10.307 1.00 22.45 150 TYR A O 1
ATOM 818 N N . ASP A 1 135 ? 2.386 -5.857 -10.504 1.00 26.80 151 ASP A N 1
ATOM 819 C CA . ASP A 1 135 ? 2.508 -4.574 -11.193 1.00 28.46 151 ASP A CA 1
ATOM 820 C C . ASP A 1 135 ? 2.307 -4.660 -12.705 1.00 29.10 151 ASP A C 1
ATOM 821 O O . ASP A 1 135 ? 2.403 -3.631 -13.382 1.00 30.35 151 ASP A O 1
ATOM 826 N N . GLY A 1 136 ? 2.031 -5.845 -13.253 1.00 26.70 152 GLY A N 1
ATOM 827 C CA . GLY A 1 136 ? 1.754 -6.010 -14.663 1.00 28.18 152 GLY A CA 1
ATOM 828 C C . GLY A 1 136 ? 2.944 -6.426 -15.505 1.00 31.63 152 GLY A C 1
ATOM 829 O O . GLY A 1 136 ? 2.751 -6.894 -16.634 1.00 33.34 152 GLY A O 1
ATOM 830 N N . SER A 1 137 ? 4.164 -6.283 -14.988 1.00 31.56 153 SER A N 1
ATOM 831 C CA . SER A 1 137 ? 5.348 -6.577 -15.786 1.00 31.55 153 SER A CA 1
ATOM 832 C C . SER A 1 137 ? 5.550 -8.064 -16.027 1.00 35.27 153 SER A C 1
ATOM 833 O O . SER A 1 137 ? 6.414 -8.429 -16.833 1.00 33.31 153 SER A O 1
ATOM 836 N N . GLN A 1 138 ? 4.779 -8.925 -15.358 1.00 28.79 154 GLN A N 1
ATOM 837 C CA . GLN A 1 138 ? 4.946 -10.368 -15.460 1.00 30.80 154 GLN A CA 1
ATOM 838 C C . GLN A 1 138 ? 4.263 -10.962 -16.683 1.00 28.05 154 GLN A C 1
ATOM 839 O O . GLN A 1 138 ? 4.504 -12.132 -16.995 1.00 31.79 154 GLN A O 1
ATOM 845 N N . GLY A 1 139 ? 3.415 -10.204 -17.371 1.00 26.60 155 GLY A N 1
ATOM 846 C CA . GLY A 1 139 ? 2.610 -10.784 -18.429 1.00 29.48 155 GLY A CA 1
ATOM 847 C C . GLY A 1 139 ? 1.466 -11.602 -17.850 1.00 32.00 155 GLY A C 1
ATOM 848 O O . GLY A 1 139 ? 1.001 -11.357 -16.735 1.00 28.58 155 GLY A O 1
ATOM 849 N N . GLY A 1 140 ? 1.020 -12.594 -18.616 1.00 28.46 156 GLY A N 1
ATOM 850 C CA . GLY A 1 140 ? -0.068 -13.422 -18.120 1.00 24.96 156 GLY A CA 1
ATOM 851 C C . GLY A 1 140 ? -1.355 -12.630 -17.935 1.00 31.33 156 GLY A C 1
ATOM 852 O O . GLY A 1 140 ? -1.552 -11.545 -18.489 1.00 28.81 156 GLY A O 1
ATOM 853 N N . ASN A 1 141 ? -2.247 -13.196 -17.126 1.00 22.28 157 ASN A N 1
ATOM 854 C CA . ASN A 1 141 ? -3.523 -12.568 -16.819 1.00 24.67 157 ASN A CA 1
ATOM 855 C C . ASN A 1 141 ? -3.395 -11.826 -15.495 1.00 25.36 157 ASN A C 1
ATOM 856 O O . ASN A 1 141 ? -3.174 -12.446 -14.447 1.00 23.13 157 ASN A O 1
ATOM 861 N N . GLN A 1 142 ? -3.523 -10.508 -15.543 1.00 22.23 158 GLN A N 1
ATOM 862 C CA . GLN A 1 142 ? -3.332 -9.668 -14.371 1.00 21.50 158 GLN A CA 1
ATOM 863 C C . GLN A 1 142 ? -4.684 -9.385 -13.734 1.00 23.55 158 GLN A C 1
ATOM 864 O O . GLN A 1 142 ? -5.575 -8.813 -14.375 1.00 25.73 158 GLN A O 1
ATOM 870 N N . ILE A 1 143 ? -4.837 -9.815 -12.484 1.00 18.27 159 ILE A N 1
ATOM 871 C CA . ILE A 1 143 ? -6.018 -9.555 -11.672 1.00 21.00 159 ILE A CA 1
ATOM 872 C C . ILE A 1 143 ? -5.624 -8.572 -10.583 1.00 15.80 159 ILE A C 1
ATOM 873 O O . ILE A 1 143 ? -4.539 -8.689 -10.000 1.00 17.76 159 ILE A O 1
ATOM 878 N N . SER A 1 144 ? -6.501 -7.608 -10.303 1.00 18.10 160 SER A N 1
ATOM 879 C CA . SER A 1 144 ? -6.261 -6.622 -9.253 1.00 16.96 160 SER A CA 1
ATOM 880 C C . SER A 1 144 ? -4.870 -6.012 -9.406 1.00 18.71 160 SER A C 1
ATOM 881 O O . SER A 1 144 ? -4.082 -5.928 -8.456 1.00 17.90 160 SER A O 1
ATOM 884 N N . GLN A 1 145 ? -4.556 -5.622 -10.643 1.00 18.09 161 GLN A N 1
ATOM 885 C CA . GLN A 1 145 ? -3.231 -5.096 -10.941 1.00 21.42 161 GLN A CA 1
ATOM 886 C C . GLN A 1 145 ? -2.954 -3.838 -10.127 1.00 18.83 161 GLN A C 1
ATOM 887 O O . GLN A 1 145 ? -3.817 -2.962 -9.986 1.00 20.88 161 GLN A O 1
ATOM 893 N N . ASP A 1 146 ? -1.742 -3.768 -9.571 1.00 18.85 162 ASP A N 1
ATOM 894 C CA . ASP A 1 146 ? -1.279 -2.668 -8.721 1.00 20.80 162 ASP A CA 1
ATOM 895 C C . ASP A 1 146 ? -2.109 -2.508 -7.449 1.00 20.94 162 ASP A C 1
ATOM 896 O O . ASP A 1 146 ? -2.025 -1.478 -6.769 1.00 21.35 162 ASP A O 1
ATOM 901 N N . THR A 1 147 ? -2.894 -3.522 -7.089 1.00 20.24 163 THR A N 1
ATOM 902 C CA . THR A 1 147 ? -3.753 -3.479 -5.906 1.00 18.36 163 THR A CA 1
ATOM 903 C C . THR A 1 147 ? -3.563 -4.778 -5.133 1.00 17.85 163 THR A C 1
ATOM 904 O O . THR A 1 147 ? -4.418 -5.674 -5.177 1.00 19.38 163 THR A O 1
ATOM 908 N N . PRO A 1 148 ? -2.448 -4.914 -4.416 1.00 18.89 164 PRO A N 1
ATOM 909 C CA . PRO A 1 148 ? -2.167 -6.173 -3.712 1.00 17.28 164 PRO A CA 1
ATOM 910 C C . PRO A 1 148 ? -3.171 -6.449 -2.600 1.00 16.55 164 PRO A C 1
ATOM 911 O O . PRO A 1 148 ? -3.884 -5.565 -2.119 1.00 19.47 164 PRO A O 1
ATOM 915 N N . LEU A 1 149 ? -3.201 -7.713 -2.185 1.00 15.88 165 LEU A N 1
ATOM 916 C CA . LEU A 1 149 ? -4.215 -8.200 -1.256 1.00 15.89 165 LEU A CA 1
ATOM 917 C C . LEU A 1 149 ? -3.940 -7.723 0.167 1.00 16.50 165 LEU A C 1
ATOM 918 O O . LEU A 1 149 ? -2.867 -7.974 0.719 1.00 16.29 165 LEU A O 1
ATOM 923 N N . GLU A 1 150 ? -4.922 -7.065 0.777 1.00 17.24 166 GLU A N 1
ATOM 924 C CA . GLU A 1 150 ? -4.776 -6.596 2.149 1.00 16.88 166 GLU A CA 1
ATOM 925 C C . GLU A 1 150 ? -5.233 -7.686 3.108 1.00 16.29 166 GLU A C 1
ATOM 926 O O . GLU A 1 150 ? -6.367 -8.164 3.014 1.00 18.57 166 GLU A O 1
ATOM 932 N N . ILE A 1 151 ? -4.357 -8.070 4.034 1.00 14.86 167 ILE A N 1
ATOM 933 C CA . ILE A 1 151 ? -4.726 -9.000 5.097 1.00 15.03 167 ILE A CA 1
ATOM 934 C C . ILE A 1 151 ? -4.561 -8.279 6.427 1.00 17.26 167 ILE A C 1
ATOM 935 O O . ILE A 1 151 ? -3.775 -7.333 6.541 1.00 17.14 167 ILE A O 1
ATOM 940 N N . LYS A 1 152 ? -5.326 -8.711 7.439 1.00 14.52 168 LYS A N 1
ATOM 941 C CA . LYS A 1 152 ? -5.368 -8.007 8.719 1.00 16.53 168 LYS A CA 1
ATOM 942 C C . LYS A 1 152 ? -5.398 -8.979 9.889 1.00 14.89 168 LYS A C 1
ATOM 943 O O . LYS A 1 152 ? -5.990 -10.056 9.812 1.00 13.60 168 LYS A O 1
ATOM 949 N N . ARG A 1 153 ? -4.779 -8.564 10.993 1.00 14.78 169 ARG A N 1
ATOM 950 C CA . ARG A 1 153 ? -4.847 -9.324 12.234 1.00 14.06 169 ARG A CA 1
ATOM 951 C C . ARG A 1 153 ? -6.293 -9.511 12.685 1.00 14.21 169 ARG A C 1
ATOM 952 O O . ARG A 1 153 ? -7.163 -8.670 12.431 1.00 14.31 169 ARG A O 1
ATOM 960 N N . VAL A 1 154 ? -6.537 -10.649 13.337 1.00 14.63 170 VAL A N 1
ATOM 961 C CA . VAL A 1 154 ? -7.811 -10.884 14.003 1.00 14.23 170 VAL A CA 1
ATOM 962 C C . VAL A 1 154 ? -7.754 -10.453 15.463 1.00 13.90 170 VAL A C 1
ATOM 963 O O . VAL A 1 154 ? -8.812 -10.223 16.065 1.00 14.39 170 VAL A O 1
ATOM 967 N N . HIS A 1 155 ? -6.559 -10.302 16.035 1.00 12.92 171 HIS A N 1
ATOM 968 C CA . HIS A 1 155 ? -6.394 -9.853 17.416 1.00 12.27 171 HIS A CA 1
ATOM 969 C C . HIS A 1 155 ? -6.390 -8.331 17.492 1.00 14.96 171 HIS A C 1
ATOM 970 O O . HIS A 1 155 ? -6.128 -7.634 16.507 1.00 14.37 171 HIS A O 1
ATOM 977 N N . ALA A 1 156 ? -6.654 -7.820 18.697 1.00 14.88 172 ALA A N 1
ATOM 978 C CA . ALA A 1 156 ? -6.443 -6.424 19.055 1.00 15.47 172 ALA A CA 1
ATOM 979 C C . ALA A 1 156 ? -5.449 -6.357 20.210 1.00 14.48 172 ALA A 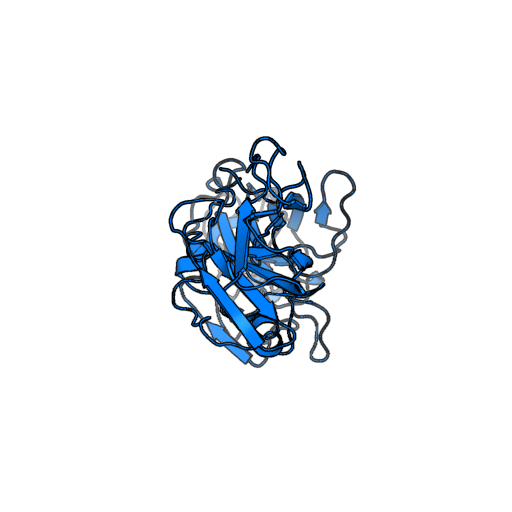C 1
ATOM 980 O O . ALA A 1 156 ? -5.133 -7.364 20.841 1.00 14.37 172 ALA A O 1
ATOM 982 N N . ARG A 1 157 ? -4.936 -5.159 20.493 1.00 14.85 173 ARG A N 1
ATOM 983 C CA . ARG A 1 157 ? -4.093 -4.955 21.666 1.00 13.55 173 ARG A CA 1
ATOM 984 C C . ARG A 1 157 ? -4.693 -3.867 22.547 1.00 12.12 173 ARG A C 1
ATOM 985 O O . ARG A 1 157 ? -5.155 -2.838 22.049 1.00 14.64 173 ARG A O 1
ATOM 993 N N . MET A 1 158 ? -4.697 -4.109 23.852 1.00 15.50 174 MET A N 1
ATOM 994 C CA . MET A 1 158 ? -5.073 -3.095 24.827 1.00 12.56 174 MET A CA 1
ATOM 995 C C . MET A 1 158 ? -3.903 -2.925 25.783 1.00 13.06 174 MET A C 1
ATOM 996 O O . MET A 1 158 ? -3.385 -3.913 26.313 1.00 15.29 174 MET A O 1
ATOM 1001 N N . ALA A 1 159 ? -3.455 -1.686 25.976 1.00 12.81 175 ALA A N 1
ATOM 1002 C CA . ALA A 1 159 ? -2.263 -1.490 26.785 1.00 14.22 175 ALA A CA 1
ATOM 1003 C C . ALA A 1 159 ? -2.261 -0.104 27.408 1.00 14.38 175 ALA A C 1
ATOM 1004 O O . ALA A 1 159 ? -2.804 0.851 26.847 1.00 16.29 175 ALA A O 1
ATOM 1006 N N . PHE A 1 160 ? -1.646 -0.019 28.580 1.00 15.17 176 PHE A N 1
ATOM 1007 C CA . PHE A 1 160 ? -1.377 1.264 29.210 1.00 17.52 176 PHE A CA 1
ATOM 1008 C C . PHE A 1 160 ? -0.157 1.903 28.566 1.00 16.08 176 PHE A C 1
ATOM 1009 O O . PHE A 1 160 ? 0.900 1.272 28.463 1.00 18.15 176 PHE A O 1
ATOM 1017 N N . THR A 1 161 ? -0.299 3.160 28.151 1.00 15.99 177 THR A N 1
ATOM 1018 C CA . THR A 1 161 ? 0.843 3.982 27.785 1.00 17.74 177 THR A CA 1
ATOM 1019 C C . THR A 1 161 ? 1.137 5.043 28.833 1.00 20.41 177 THR A C 1
ATOM 1020 O O . THR A 1 161 ? 2.112 5.788 28.686 1.00 19.94 177 THR A O 1
ATOM 1024 N N . GLU A 1 162 ? 0.315 5.131 29.879 1.00 15.80 178 GLU A N 1
ATOM 1025 C CA . GLU A 1 162 ? 0.596 5.957 31.044 1.00 15.80 178 GLU A CA 1
ATOM 1026 C C . GLU A 1 162 ? -0.332 5.529 32.165 1.00 17.02 178 GLU A C 1
ATOM 1027 O O . GLU A 1 162 ? -1.512 5.261 31.923 1.00 17.32 178 GLU A O 1
ATOM 1033 N N . ILE A 1 163 ? 0.212 5.452 33.374 1.00 16.34 179 ILE A N 1
ATOM 1034 C CA . ILE A 1 163 ? -0.578 5.403 34.600 1.00 15.75 179 ILE A CA 1
ATOM 1035 C C . ILE A 1 163 ? -0.012 6.477 35.511 1.00 18.42 179 ILE A C 1
ATOM 1036 O O . ILE A 1 163 ? 1.182 6.457 35.828 1.00 18.91 179 ILE A O 1
ATOM 1041 N N . LYS A 1 164 ? -0.854 7.421 35.907 1.00 19.14 180 LYS A N 1
ATOM 1042 C CA . LYS A 1 164 ? -0.428 8.571 36.686 1.00 19.71 180 LYS A CA 1
ATOM 1043 C C . LYS A 1 164 ? -1.406 8.787 37.834 1.00 15.70 180 LYS A C 1
ATOM 1044 O O . LYS A 1 164 ? -2.622 8.667 37.649 1.00 16.81 180 LYS A O 1
ATOM 1050 N N . VAL A 1 165 ? -0.877 9.097 39.016 1.00 15.83 181 VAL A N 1
ATOM 1051 C CA . VAL A 1 165 ? -1.696 9.417 40.185 1.00 14.68 181 VAL A CA 1
ATOM 1052 C C . VAL A 1 165 ? -1.783 10.934 40.292 1.00 17.63 181 VAL A C 1
ATOM 1053 O O . VAL A 1 165 ? -0.755 11.621 40.365 1.00 18.42 181 VAL A O 1
ATOM 1057 N N . GLN A 1 166 ? -3.017 11.465 40.256 1.00 12.89 182 GLN A N 1
ATOM 1058 C CA . GLN A 1 166 ? -3.274 12.895 40.431 1.00 14.63 182 GLN A CA 1
ATOM 1059 C C . GLN A 1 166 ? -4.540 12.992 41.287 1.00 12.67 182 GLN A C 1
ATOM 1060 O O . GLN A 1 166 ? -5.639 13.215 40.776 1.00 14.98 182 GLN A O 1
ATOM 1066 N N . MET A 1 167 ? -4.375 12.827 42.599 1.00 14.67 183 MET A N 1
ATOM 1067 C CA . MET A 1 167 ? -5.529 12.777 43.488 1.00 14.53 183 MET A CA 1
ATOM 1068 C C . MET A 1 167 ? -6.243 14.123 43.537 1.00 14.32 183 MET A C 1
ATOM 1069 O O . MET A 1 167 ? -5.606 15.186 43.581 1.00 15.68 183 MET A O 1
ATOM 1074 N N . SER A 1 168 ? -7.574 14.067 43.536 1.00 13.83 184 SER A N 1
ATOM 1075 C CA . SER A 1 168 ? -8.420 15.242 43.731 1.00 14.02 184 SER A CA 1
ATOM 1076 C C . SER A 1 168 ? -8.379 15.692 45.201 1.00 13.87 184 SER A C 1
ATOM 1077 O O . SER A 1 168 ? -7.756 15.063 46.060 1.00 12.73 184 SER A O 1
ATOM 1080 N N . GLN A 1 169 ? -9.053 16.807 45.500 1.00 13.88 185 GLN A N 1
ATOM 1081 C CA . GLN A 1 169 ? -8.723 17.542 46.726 1.00 12.23 185 GLN A CA 1
ATOM 1082 C C . GLN A 1 169 ? -9.072 16.786 48.007 1.00 13.81 185 GLN A C 1
ATOM 1083 O O . GLN A 1 169 ? -8.446 17.037 49.044 1.00 14.61 185 GLN A O 1
ATOM 1089 N N . SER A 1 170 ? -10.071 15.901 47.991 1.00 13.47 186 SER A N 1
ATOM 1090 C CA . SER A 1 170 ? -10.402 15.175 49.215 1.00 13.01 186 SER A CA 1
ATOM 1091 C C . SER A 1 170 ? -9.511 13.967 49.436 1.00 13.78 186 SER A C 1
ATOM 1092 O O . SER A 1 170 ? -9.601 13.340 50.496 1.00 14.80 186 SER A O 1
ATOM 1095 N N . TYR A 1 171 ? -8.660 13.623 48.463 1.00 13.47 187 TYR A N 1
ATOM 1096 C CA . TYR A 1 171 ? -7.803 12.453 48.571 1.00 13.87 187 TYR A CA 1
ATOM 1097 C C . TYR A 1 171 ? -6.320 12.778 48.526 1.00 12.67 187 TYR A C 1
ATOM 1098 O O . TYR A 1 171 ? -5.518 11.945 48.956 1.00 14.18 187 TYR A O 1
ATOM 1107 N N . VAL A 1 172 ? -5.940 13.974 48.066 1.00 13.10 188 VAL A N 1
ATOM 1108 C CA . VAL A 1 172 ? -4.531 14.253 47.805 1.00 13.63 188 VAL A CA 1
ATOM 1109 C C . VAL A 1 172 ? -3.703 14.259 49.087 1.00 14.50 188 VAL A C 1
ATOM 1110 O O . VAL A 1 172 ? -2.520 13.894 49.064 1.00 15.66 188 VAL A O 1
ATOM 1114 N N . ASN A 1 173 ? -4.284 14.652 50.222 1.00 13.57 189 ASN A N 1
ATOM 1115 C CA . ASN A 1 173 ? -3.551 14.640 51.480 1.00 14.52 189 ASN A CA 1
ATOM 1116 C C . ASN A 1 173 ? -3.807 13.371 52.282 1.00 16.58 189 ASN A C 1
ATOM 1117 O O . ASN A 1 173 ? -3.357 13.268 53.430 1.00 19.61 189 ASN A O 1
ATOM 1122 N N . LYS A 1 174 ? -4.532 12.411 51.711 1.00 15.89 190 LYS A N 1
ATOM 1123 C CA . LYS A 1 174 ? -4.922 11.196 52.416 1.00 16.38 190 LYS A CA 1
ATOM 1124 C C . LYS A 1 174 ? -4.330 9.930 51.824 1.00 14.89 190 LYS A C 1
ATOM 1125 O O . LYS A 1 174 ? -3.914 9.044 52.580 1.00 17.14 190 LYS A O 1
ATOM 1131 N N . TYR A 1 175 ? -4.280 9.822 50.496 1.00 15.15 191 TYR A N 1
ATOM 1132 C CA . TYR A 1 175 ? -4.051 8.549 49.824 1.00 15.70 191 TYR A CA 1
ATOM 1133 C C . TYR A 1 175 ? -3.004 8.653 48.725 1.00 15.26 191 TYR A C 1
ATOM 1134 O O . TYR A 1 175 ? -2.825 9.700 48.094 1.00 15.60 191 TYR A O 1
ATOM 1143 N N . ASN A 1 176 ? -2.349 7.523 48.471 1.00 13.64 192 ASN A N 1
ATOM 1144 C CA . ASN A 1 176 ? -1.601 7.313 47.242 1.00 15.90 192 ASN A CA 1
ATOM 1145 C C . ASN A 1 176 ? -1.855 5.879 46.794 1.00 15.85 192 ASN A C 1
ATOM 1146 O O . ASN A 1 176 ? -2.683 5.165 47.373 1.00 14.48 192 ASN A O 1
ATOM 1151 N N . PHE A 1 177 ? -1.140 5.451 45.757 1.00 14.93 193 PHE A N 1
ATOM 1152 C CA . PHE A 1 177 ? -1.370 4.143 45.158 1.00 18.78 193 PHE A CA 1
ATOM 1153 C C . PHE A 1 177 ? -0.032 3.499 44.846 1.00 17.01 193 PHE A C 1
ATOM 1154 O O . PHE A 1 177 ? 0.795 4.097 44.151 1.00 19.91 193 PHE A O 1
ATOM 1162 N N . ALA A 1 178 ? 0.166 2.280 45.353 1.00 15.43 194 ALA A N 1
ATOM 1163 C CA . ALA A 1 178 ? 1.355 1.483 45.055 1.00 15.88 194 ALA A CA 1
ATOM 1164 C C . ALA A 1 178 ? 0.966 0.344 44.126 1.00 15.67 194 ALA A C 1
ATOM 1165 O O . ALA A 1 178 ? 0.347 -0.632 44.576 1.00 16.49 194 ALA A O 1
ATOM 1167 N N . PRO A 1 179 ? 1.299 0.413 42.838 1.00 17.30 195 PRO A N 1
ATOM 1168 C CA . PRO A 1 179 ? 0.843 -0.619 41.898 1.00 18.56 195 PRO A CA 1
ATOM 1169 C C . PRO A 1 179 ? 1.554 -1.945 42.121 1.00 20.28 195 PRO A C 1
ATOM 1170 O O . PRO A 1 179 ? 2.703 -1.990 42.567 1.00 18.24 195 PRO A O 1
ATOM 1174 N N . GLU A 1 180 ? 0.849 -3.040 41.783 1.00 18.10 196 GLU A N 1
ATOM 1175 C CA . GLU A 1 180 ? 1.386 -4.398 41.878 1.00 17.69 196 GLU A CA 1
ATOM 1176 C C . GLU A 1 180 ? 1.260 -5.191 40.583 1.00 19.40 196 GLU A C 1
ATOM 1177 O O . GLU A 1 180 ? 2.212 -5.879 40.205 1.00 21.19 196 GLU A O 1
ATOM 1183 N N . ASN A 1 181 ? 0.118 -5.118 39.899 1.00 16.62 197 ASN A N 1
ATOM 1184 C CA . ASN A 1 181 ? -0.120 -5.949 38.719 1.00 15.79 197 ASN A CA 1
ATOM 1185 C C . ASN A 1 181 ? -0.999 -5.219 37.711 1.00 17.47 197 ASN A C 1
ATOM 1186 O O . ASN A 1 181 ? -1.785 -4.341 38.067 1.00 16.59 197 ASN A O 1
ATOM 1191 N N . ILE A 1 182 ? -0.903 -5.637 36.446 1.00 16.59 198 ILE A N 1
ATOM 1192 C CA . ILE A 1 182 ? -1.917 -5.280 35.460 1.00 14.46 198 ILE A CA 1
ATOM 1193 C C . ILE A 1 182 ? -2.540 -6.568 34.938 1.00 16.34 198 ILE A C 1
ATOM 1194 O O . ILE A 1 182 ? -1.896 -7.622 34.915 1.00 17.17 198 ILE A O 1
ATOM 1199 N N . TYR A 1 183 ? -3.814 -6.486 34.548 1.00 14.38 199 TYR A N 1
ATOM 1200 C CA . TYR A 1 183 ? -4.599 -7.665 34.196 1.00 15.33 199 TYR A CA 1
ATOM 1201 C C . TYR A 1 183 ? -5.511 -7.389 33.014 1.00 15.59 199 TYR A C 1
ATOM 1202 O O . TYR A 1 183 ? -5.978 -6.262 32.805 1.00 15.54 199 TYR A O 1
ATOM 1211 N N . ALA A 1 184 ? -5.780 -8.449 32.257 1.00 13.44 200 ALA A N 1
ATOM 1212 C CA . ALA A 1 184 ? -6.929 -8.519 31.369 1.00 14.53 200 ALA A CA 1
ATOM 1213 C C . ALA A 1 184 ? -8.053 -9.251 32.092 1.00 15.25 200 ALA A C 1
ATOM 1214 O O . ALA A 1 184 ? -7.837 -10.356 32.602 1.00 16.30 200 ALA A O 1
ATOM 1216 N N . LEU A 1 185 ? -9.230 -8.627 32.164 1.00 14.05 201 LEU A N 1
ATOM 1217 C CA . LEU A 1 185 ? -10.424 -9.227 32.755 1.00 14.07 201 LEU A CA 1
ATOM 1218 C C . LEU A 1 185 ? -11.515 -9.353 31.696 1.00 14.86 201 LEU A C 1
ATOM 1219 O O . LEU A 1 185 ? -11.597 -8.541 30.765 1.00 15.86 201 LEU A O 1
ATOM 1224 N N . VAL A 1 186 ? -12.371 -10.368 31.854 1.00 15.37 202 VAL A N 1
ATOM 1225 C CA . VAL A 1 186 ? -13.520 -10.583 30.968 1.00 14.71 202 VAL A CA 1
ATOM 1226 C C . VAL A 1 186 ? -13.043 -10.598 29.516 1.00 13.52 202 VAL A C 1
ATOM 1227 O O . VAL A 1 186 ? -13.628 -9.955 28.639 1.00 17.29 202 VAL A O 1
ATOM 1231 N N . ALA A 1 187 ? -11.952 -11.316 29.271 1.00 15.44 203 ALA A N 1
ATOM 1232 C CA . ALA A 1 187 ? -11.382 -11.439 27.932 1.00 14.14 203 ALA A CA 1
ATOM 1233 C C . ALA A 1 187 ? -12.056 -12.600 27.208 1.00 14.40 203 ALA A C 1
ATOM 1234 O O . ALA A 1 187 ? -12.078 -13.721 27.723 1.00 18.56 203 ALA A O 1
ATOM 1236 N N . LYS A 1 188 ? -12.600 -12.338 26.016 1.00 14.63 204 LYS A N 1
ATOM 1237 C CA . LYS A 1 188 ? -13.320 -13.377 25.283 1.00 15.27 204 LYS A CA 1
ATOM 1238 C C . LYS A 1 188 ? -12.346 -14.456 24.812 1.00 17.55 204 LYS A C 1
ATOM 1239 O O . LYS A 1 188 ? -11.277 -14.150 24.276 1.00 16.44 204 LYS A O 1
ATOM 1245 N N . LYS A 1 189 ? -12.696 -15.731 25.046 1.00 17.25 205 LYS A N 1
ATOM 1246 C CA . LYS A 1 189 ? -11.720 -16.804 24.865 1.00 16.56 205 LYS A CA 1
ATOM 1247 C C . LYS A 1 189 ? -11.495 -17.132 23.394 1.00 16.40 205 LYS A C 1
ATOM 1248 O O . LYS A 1 189 ? -10.365 -17.435 22.995 1.00 17.06 205 LYS A O 1
ATOM 1254 N N . GLU A 1 190 ? -12.541 -17.081 22.580 1.00 15.07 206 GLU A N 1
ATOM 1255 C CA . GLU A 1 190 ? -12.373 -17.433 21.174 1.00 16.14 206 GLU A CA 1
ATOM 1256 C C . GLU A 1 190 ? -13.130 -16.472 20.267 1.00 18.32 206 GLU A C 1
ATOM 1257 O O . GLU A 1 190 ? -14.043 -15.758 20.687 1.00 16.97 206 GLU A O 1
ATOM 1263 N N . SER A 1 191 ? -12.728 -16.450 18.995 1.00 16.05 207 SER A N 1
ATOM 1264 C CA . SER A 1 191 ? -13.445 -15.679 17.991 1.00 15.58 207 SER A CA 1
ATOM 1265 C C . SER A 1 191 ? -13.408 -16.420 16.666 1.00 16.05 207 SER A C 1
ATOM 1266 O O . SER A 1 191 ? -12.732 -17.439 16.514 1.00 14.85 207 SER A O 1
ATOM 1269 N N . ASN A 1 192 ? -14.154 -15.886 15.713 1.00 14.41 208 ASN A N 1
ATOM 1270 C CA . ASN A 1 192 ? -14.065 -16.345 14.337 1.00 14.94 208 ASN A CA 1
ATOM 1271 C C . ASN A 1 192 ? -12.850 -15.706 13.677 1.00 17.81 208 ASN A C 1
ATOM 1272 O O . ASN A 1 192 ? -12.140 -14.878 14.264 1.00 15.64 208 ASN A O 1
ATOM 1277 N N . LEU A 1 193 ? -12.603 -16.102 12.431 1.00 14.34 209 LEU A N 1
ATOM 1278 C CA . LEU A 1 193 ? -11.479 -15.590 11.663 1.00 15.05 209 LEU A CA 1
ATOM 1279 C C . LEU A 1 193 ? -11.889 -14.865 10.393 1.00 15.74 209 LEU A C 1
ATOM 1280 O O . LEU A 1 193 ? -11.073 -14.115 9.847 1.00 15.43 209 LEU A O 1
ATOM 1285 N N . PHE A 1 194 ? -13.117 -15.058 9.916 1.00 14.48 210 PHE A N 1
ATOM 1286 C CA . PHE A 1 194 ? -13.647 -14.383 8.742 1.00 16.56 210 PHE A CA 1
ATOM 1287 C C . PHE A 1 194 ? -15.009 -13.788 9.078 1.00 15.77 210 PHE A C 1
ATOM 1288 O O . PHE A 1 194 ? -15.695 -14.246 9.997 1.00 18.95 210 PHE A O 1
ATOM 1296 N N . GLY A 1 195 ? -15.402 -12.774 8.310 1.00 16.92 211 GLY A N 1
ATOM 1297 C CA . GLY A 1 195 ? -16.704 -12.149 8.483 1.00 19.60 211 GLY A CA 1
ATOM 1298 C C . GLY A 1 195 ? -16.603 -10.674 8.811 1.00 21.39 211 GLY A C 1
ATOM 1299 O O . GLY A 1 195 ? -15.550 -10.219 9.261 1.00 22.25 211 GLY A O 1
ATOM 1300 N N . ALA A 1 196 ? -17.682 -9.912 8.587 1.00 20.71 212 ALA A N 1
ATOM 1301 C CA . ALA A 1 196 ? -17.644 -8.481 8.890 1.00 19.26 212 ALA A CA 1
ATOM 1302 C C . ALA A 1 196 ? -17.463 -8.221 10.382 1.00 21.14 212 ALA A C 1
ATOM 1303 O O . ALA A 1 196 ? -16.942 -7.168 10.770 1.00 22.28 212 ALA A O 1
ATOM 1305 N N . SER A 1 197 ? -17.868 -9.164 11.229 1.00 17.51 213 SER A N 1
ATOM 1306 C CA . SER A 1 197 ? -17.566 -9.124 12.656 1.00 18.25 213 SER A CA 1
ATOM 1307 C C . SER A 1 197 ? -17.085 -10.504 13.073 1.00 17.38 213 SER A C 1
ATOM 1308 O O . SER A 1 197 ? -17.677 -11.514 12.676 1.00 22.11 213 SER A O 1
ATOM 1311 N N . LEU A 1 198 ? -16.005 -10.553 13.847 1.00 15.37 214 LEU A N 1
ATOM 1312 C CA . LEU A 1 198 ? -15.441 -11.826 14.261 1.00 14.26 214 LEU A CA 1
ATOM 1313 C C . LEU A 1 198 ? -15.980 -12.321 15.597 1.00 15.38 214 LEU A C 1
ATOM 1314 O O . LEU A 1 198 ? -15.727 -13.478 15.950 1.00 17.84 214 LEU A O 1
ATOM 1319 N N . ALA A 1 199 ? -16.694 -11.485 16.358 1.00 16.34 215 ALA A N 1
ATOM 1320 C CA . ALA A 1 199 ? -17.186 -11.922 17.664 1.00 17.28 215 ALA A CA 1
ATOM 1321 C C . ALA A 1 199 ? -18.201 -13.040 17.474 1.00 18.42 215 ALA A C 1
ATOM 1322 O O . ALA A 1 199 ? -19.108 -12.923 16.642 1.00 21.45 215 ALA A O 1
ATOM 1324 N N . ASN A 1 200 ? -18.043 -14.139 18.215 1.00 16.77 216 ASN A N 1
ATOM 1325 C CA . ASN A 1 200 ? -18.872 -15.312 17.928 1.00 21.54 216 ASN A CA 1
ATOM 1326 C C . ASN A 1 200 ? -19.682 -15.721 19.155 1.00 23.92 216 ASN A C 1
ATOM 1327 O O . ASN A 1 200 ? -19.594 -15.108 20.221 1.00 21.53 216 ASN A O 1
ATOM 1332 N N . SER A 1 201 ? -20.485 -16.775 18.977 1.00 22.67 217 SER A N 1
ATOM 1333 C CA . SER A 1 201 ? -21.501 -17.158 19.953 1.00 28.93 217 SER A CA 1
ATOM 1334 C C . SER A 1 201 ? -20.962 -17.955 21.134 1.00 25.80 217 SER A C 1
ATOM 1335 O O . SER A 1 201 ? -21.734 -18.238 22.057 1.00 25.44 217 SER A O 1
ATOM 1338 N N . ASP A 1 202 ? -19.688 -18.345 21.138 1.00 22.66 218 ASP A N 1
ATOM 1339 C CA . ASP A 1 202 ? -19.139 -19.027 22.301 1.00 20.04 218 ASP A CA 1
ATOM 1340 C C . ASP A 1 202 ? -19.174 -18.097 23.512 1.00 21.48 218 ASP A C 1
ATOM 1341 O O . ASP A 1 202 ? -19.002 -16.883 23.391 1.00 21.97 218 ASP A O 1
ATOM 1346 N N . ASP A 1 203 ? -19.414 -18.671 24.694 1.00 21.34 219 ASP A N 1
ATOM 1347 C CA . ASP A 1 203 ? -19.619 -17.856 25.887 1.00 22.72 219 ASP A CA 1
ATOM 1348 C C . ASP A 1 203 ? -18.491 -17.983 26.908 1.00 23.10 219 ASP A C 1
ATOM 1349 O O . ASP A 1 203 ? -18.678 -17.614 28.074 1.00 22.58 219 ASP A O 1
ATOM 1354 N N . ALA A 1 204 ? -17.326 -18.481 26.508 1.00 19.89 220 ALA A N 1
ATOM 1355 C CA . ALA A 1 204 ? -16.218 -18.636 27.442 1.00 18.34 220 ALA A CA 1
ATOM 1356 C C . ALA A 1 204 ? 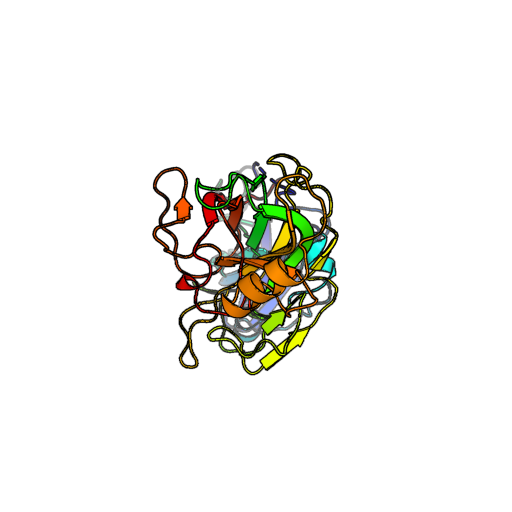-15.367 -17.372 27.511 1.00 20.88 220 ALA A C 1
ATOM 1357 O O . ALA A 1 204 ? -15.062 -16.753 26.487 1.00 18.73 220 ALA A O 1
ATOM 1359 N N . TYR A 1 205 ? -14.975 -17.003 28.733 1.00 17.75 221 TYR A N 1
ATOM 1360 C CA . TYR A 1 205 ? -14.114 -15.853 28.976 1.00 15.89 221 TYR A CA 1
ATOM 1361 C C . TYR A 1 205 ? -12.945 -16.254 29.867 1.00 17.88 221 TYR A C 1
ATOM 1362 O O . TYR A 1 205 ? -13.002 -17.238 30.615 1.00 18.28 221 TYR A O 1
ATOM 1371 N N . LEU A 1 206 ? -11.885 -15.455 29.788 1.00 17.51 222 LEU A N 1
ATOM 1372 C CA . LEU A 1 206 ? -10.652 -15.664 30.527 1.00 15.17 222 LEU A CA 1
ATOM 1373 C C . LEU A 1 206 ? -10.332 -14.430 31.359 1.00 18.61 222 LEU A C 1
ATOM 1374 O O . LEU A 1 206 ? -10.737 -13.316 31.014 1.00 16.55 222 LEU A O 1
ATOM 1379 N N . THR A 1 207 ? -9.578 -14.636 32.442 1.00 17.14 223 THR A N 1
ATOM 1380 C CA . THR A 1 207 ? -9.100 -13.519 33.250 1.00 16.49 223 THR A CA 1
ATOM 1381 C C . THR A 1 207 ? -7.713 -13.804 33.811 1.00 18.65 223 THR A C 1
ATOM 1382 O O . THR A 1 207 ? -7.355 -14.950 34.098 1.00 19.63 223 THR A O 1
ATOM 1386 N N . GLY A 1 208 ? -6.934 -12.732 33.971 1.00 17.42 224 GLY A N 1
ATOM 1387 C CA . GLY A 1 208 ? -5.674 -12.813 34.666 1.00 17.41 224 GLY A CA 1
ATOM 1388 C C . GLY A 1 208 ? -5.790 -12.725 36.172 1.00 16.38 224 GLY A C 1
ATOM 1389 O O . GLY A 1 208 ? -4.799 -12.957 36.867 1.00 18.45 224 GLY A O 1
ATOM 1390 N N . SER A 1 209 ? -6.982 -12.395 36.674 1.00 16.90 225 SER A N 1
ATOM 1391 C CA . SER A 1 209 ? -7.231 -12.215 38.101 1.00 16.61 225 SER A CA 1
ATOM 1392 C C . SER A 1 209 ? -8.209 -13.284 38.589 1.00 22.04 225 SER A C 1
ATOM 1393 O O . SER A 1 209 ? -8.200 -14.407 38.072 1.00 20.20 225 SER A O 1
ATOM 1396 N N . LEU A 1 210 ? -9.066 -12.956 39.556 1.00 19.28 226 LEU A N 1
ATOM 1397 C CA . LEU A 1 210 ? -9.908 -13.961 40.200 1.00 17.55 226 LEU A CA 1
ATOM 1398 C C . LEU A 1 210 ? -11.210 -14.187 39.442 1.00 20.49 226 LEU A C 1
ATOM 1399 O O . LEU A 1 210 ? -11.729 -13.293 38.772 1.00 19.92 226 LEU A O 1
ATOM 1404 N N . THR A 1 211 ? -11.754 -15.400 39.579 1.00 23.24 227 THR A N 1
ATOM 1405 C CA . THR A 1 211 ? -13.023 -15.758 38.963 1.00 20.58 227 THR A CA 1
ATOM 1406 C C . THR A 1 211 ? -14.197 -15.669 39.933 1.00 25.12 227 THR A C 1
ATOM 1407 O O . THR A 1 211 ? -15.323 -16.018 39.562 1.00 24.28 227 THR A O 1
ATOM 1411 N N . ASN A 1 212 ? -13.973 -15.169 41.149 1.00 23.57 228 ASN A N 1
ATOM 1412 C CA . ASN A 1 212 ? -14.993 -15.178 42.192 1.00 24.13 228 ASN A CA 1
ATOM 1413 C C . ASN A 1 212 ? -15.456 -13.778 42.599 1.00 27.37 228 ASN A C 1
ATOM 1414 O O . ASN A 1 212 ? -15.991 -13.606 43.702 1.00 24.48 228 ASN A O 1
ATOM 1419 N N . PHE A 1 213 ? -15.280 -12.770 41.737 1.00 21.95 229 PHE A N 1
ATOM 1420 C CA . PHE A 1 213 ? -15.698 -11.420 42.118 1.00 23.14 229 PHE A CA 1
ATOM 1421 C C . PHE A 1 213 ? -17.213 -11.287 42.169 1.00 21.70 229 PHE A C 1
ATOM 1422 O O . PHE A 1 213 ? -17.732 -10.416 42.880 1.00 23.04 229 PHE A O 1
ATOM 1430 N N . SER A 1 214 ? -17.931 -12.108 41.402 1.00 23.15 230 SER A N 1
ATOM 1431 C CA . SER A 1 214 ? -19.389 -12.104 41.375 1.00 21.25 230 SER A CA 1
ATOM 1432 C C . SER A 1 214 ? -19.948 -10.695 41.154 1.00 25.05 230 SER A C 1
ATOM 1433 O O . SER A 1 214 ? -20.848 -10.235 41.860 1.00 26.78 230 SER A O 1
ATOM 1436 N N . GLY A 1 215 ? -19.395 -9.993 40.161 1.00 18.35 231 GLY A N 1
ATOM 1437 C CA . GLY A 1 215 ? -19.842 -8.659 39.826 1.00 19.74 231 GLY A CA 1
ATOM 1438 C C . GLY A 1 215 ? -20.818 -8.622 38.654 1.00 20.71 231 GLY A C 1
ATOM 1439 O O . GLY A 1 215 ? -21.153 -9.633 38.040 1.00 22.33 231 GLY A O 1
ATOM 1440 N N . ALA A 1 216 ? -21.272 -7.400 38.352 1.00 21.09 232 ALA A N 1
ATOM 1441 C CA . ALA A 1 216 ? -22.199 -7.183 37.245 1.00 18.12 232 ALA A CA 1
ATOM 1442 C C . ALA A 1 216 ? -21.624 -7.666 35.920 1.00 19.42 232 ALA A C 1
ATOM 1443 O O . ALA A 1 216 ? -22.369 -8.115 35.041 1.00 21.70 232 ALA A O 1
ATOM 1445 N N . TYR A 1 217 ? -20.312 -7.572 35.751 1.00 18.15 233 TYR A N 1
ATOM 1446 C CA . TYR A 1 217 ? -19.680 -7.934 34.491 1.00 17.16 233 TYR A CA 1
ATOM 1447 C C . TYR A 1 217 ? -19.112 -9.348 34.481 1.00 20.48 233 TYR A C 1
ATOM 1448 O O . TYR A 1 217 ? -18.555 -9.762 33.456 1.00 19.88 233 TYR A O 1
ATOM 1457 N N . THR A 1 218 ? -19.226 -10.093 35.576 1.00 18.45 234 THR A N 1
ATOM 1458 C CA . THR A 1 218 ? -18.575 -11.397 35.686 1.00 16.81 234 THR A CA 1
ATOM 1459 C C . THR A 1 218 ? -19.337 -12.436 34.873 1.00 19.56 234 THR A C 1
ATOM 1460 O O . THR A 1 218 ? -20.534 -12.635 35.108 1.00 21.07 234 THR A O 1
ATOM 1464 N N . PRO A 1 219 ? -18.702 -13.113 33.925 1.00 19.77 235 PRO A N 1
ATOM 1465 C CA . PRO A 1 219 ? -19.419 -14.127 33.151 1.00 19.55 235 PRO A CA 1
ATOM 1466 C C . PRO A 1 219 ? -19.496 -15.452 33.886 1.00 17.29 235 PRO A C 1
ATOM 1467 O O . PRO A 1 219 ? -18.652 -15.782 34.722 1.00 20.00 235 PRO A O 1
ATOM 1471 N N . ALA A 1 220 ? -20.532 -16.226 33.534 1.00 22.21 236 ALA A N 1
ATOM 1472 C CA . ALA A 1 220 ? -20.727 -17.534 34.150 1.00 24.65 236 ALA A CA 1
ATOM 1473 C C . ALA A 1 220 ? -19.644 -18.520 33.729 1.00 22.80 236 ALA A C 1
ATOM 1474 O O . ALA A 1 220 ? -19.229 -19.369 34.527 1.00 27.69 236 ALA A O 1
ATOM 1476 N N . ASN A 1 221 ? -19.172 -18.431 32.480 1.00 21.30 237 ASN A N 1
ATOM 1477 C CA . ASN A 1 221 ? -18.126 -19.317 31.971 1.00 19.67 237 ASN A CA 1
ATOM 1478 C C . ASN A 1 221 ? -16.805 -18.554 32.016 1.00 25.31 237 ASN A C 1
ATOM 1479 O O . ASN A 1 221 ? -16.503 -17.774 31.109 1.00 20.71 237 ASN A O 1
ATOM 1484 N N . TYR A 1 222 ? -16.005 -18.799 33.057 1.00 20.52 238 TYR A N 1
ATOM 1485 C CA . TYR A 1 222 ? -14.885 -17.925 33.400 1.00 20.58 238 TYR A CA 1
ATOM 1486 C C . TYR A 1 222 ? -13.716 -18.747 33.922 1.00 23.27 238 TYR A C 1
ATOM 1487 O O . TYR A 1 222 ? -13.883 -19.551 34.845 1.00 24.41 238 TYR A O 1
ATOM 1496 N N . THR A 1 223 ? -12.529 -18.536 33.351 1.00 18.50 239 THR A N 1
ATOM 1497 C CA . THR A 1 223 ? -11.345 -19.314 33.691 1.00 18.22 239 THR A CA 1
ATOM 1498 C C . THR A 1 223 ? -10.155 -18.391 33.909 1.00 21.67 239 THR A C 1
ATOM 1499 O O . THR A 1 223 ? -9.889 -17.508 33.086 1.00 18.87 239 THR A O 1
ATOM 1503 N N . HIS A 1 224 ? -9.445 -18.590 35.017 1.00 21.26 240 HIS A N 1
ATOM 1504 C CA . HIS A 1 224 ? -8.217 -17.850 35.270 1.00 18.66 240 HIS A CA 1
ATOM 1505 C C . HIS A 1 224 ? -7.067 -18.424 34.448 1.00 22.59 240 HIS A C 1
ATOM 1506 O O . HIS A 1 224 ? -6.894 -19.645 34.379 1.00 23.23 240 HIS A O 1
ATOM 1513 N N . VAL A 1 225 ? -6.278 -17.543 33.830 1.00 19.50 241 VAL A N 1
ATOM 1514 C CA . VAL A 1 225 ? -5.005 -17.910 33.218 1.00 18.00 241 VAL A CA 1
ATOM 1515 C C . VAL A 1 225 ? -3.932 -16.947 33.715 1.00 21.55 241 VAL A C 1
ATOM 1516 O O . VAL A 1 225 ? -4.124 -15.723 33.692 1.00 19.46 241 VAL A O 1
ATOM 1520 N N . ASP A 1 226 ? -2.798 -17.505 34.149 1.00 21.65 242 ASP A N 1
ATOM 1521 C CA . ASP A 1 226 ? -1.702 -16.687 34.659 1.00 21.57 242 ASP A CA 1
ATOM 1522 C C . ASP A 1 226 ? -1.217 -15.671 33.633 1.00 22.02 242 ASP A C 1
ATOM 1523 O O . ASP A 1 226 ? -0.791 -14.568 34.002 1.00 20.38 242 ASP A O 1
ATOM 1528 N N . TRP A 1 227 ? -1.268 -16.016 32.347 1.00 20.16 243 TRP A N 1
ATOM 1529 C CA . TRP A 1 227 ? -0.631 -15.192 31.331 1.00 19.96 243 TRP A CA 1
ATOM 1530 C C . TRP A 1 227 ? -1.455 -13.972 30.934 1.00 15.92 243 TRP A C 1
ATOM 1531 O O . TRP A 1 227 ? -1.016 -13.213 30.060 1.00 18.54 243 TRP A O 1
ATOM 1542 N N . LEU A 1 228 ? -2.619 -13.752 31.552 1.00 17.05 244 LEU A N 1
ATOM 1543 C CA . LEU A 1 228 ? -3.329 -12.492 31.400 1.00 15.50 244 LEU A CA 1
ATOM 1544 C C . LEU A 1 228 ? -3.083 -11.560 32.584 1.00 16.10 244 LEU A C 1
ATOM 1545 O O . LEU A 1 228 ? -3.857 -10.621 32.810 1.00 17.11 244 LEU A O 1
ATOM 1550 N N . GLY A 1 229 ? -2.016 -11.800 33.333 1.00 17.95 245 GLY A N 1
ATOM 1551 C CA . GLY A 1 229 ? -1.552 -10.850 34.324 1.00 17.94 245 GLY A CA 1
ATOM 1552 C C . GLY A 1 229 ? -0.064 -10.631 34.163 1.00 19.72 245 GLY A C 1
ATOM 1553 O O . GLY A 1 229 ? 0.669 -11.509 33.706 1.00 21.02 245 GLY A O 1
ATOM 1554 N N . ARG A 1 230 ? 0.374 -9.432 34.534 1.00 18.15 246 ARG A N 1
ATOM 1555 C CA . ARG A 1 230 ? 1.786 -9.082 34.526 1.00 19.28 246 ARG A CA 1
ATOM 1556 C C . ARG A 1 230 ? 2.122 -8.335 35.805 1.00 21.76 246 ARG A C 1
ATOM 1557 O O . ARG A 1 230 ? 1.292 -7.596 36.341 1.00 21.55 246 ARG A O 1
ATOM 1565 N N . ASP A 1 231 ? 3.352 -8.518 36.282 1.00 21.92 247 ASP A N 1
ATOM 1566 C CA . ASP A 1 231 ? 3.827 -7.696 37.385 1.00 22.84 247 ASP A CA 1
ATOM 1567 C C . ASP A 1 231 ? 3.934 -6.248 36.924 1.00 21.54 247 ASP A C 1
ATOM 1568 O O . ASP A 1 231 ? 4.370 -5.963 35.803 1.00 24.41 247 ASP A O 1
ATOM 1573 N N . TYR A 1 232 ? 3.514 -5.321 37.793 1.00 21.01 248 TYR A N 1
ATOM 1574 C CA . TYR A 1 232 ? 3.591 -3.898 37.461 1.00 18.96 248 TYR A CA 1
ATOM 1575 C C . TYR A 1 232 ? 3.785 -3.144 38.776 1.00 20.22 248 TYR A C 1
ATOM 1576 O O . TYR A 1 232 ? 2.813 -2.805 39.453 1.00 19.51 248 TYR A O 1
ATOM 1585 N N . THR A 1 233 ? 5.051 -2.893 39.124 1.00 22.98 249 THR A N 1
ATOM 1586 C CA . THR A 1 233 ? 5.384 -2.310 40.417 1.00 20.07 249 THR A CA 1
ATOM 1587 C C . THR A 1 233 ? 6.027 -0.935 40.337 1.00 23.52 249 THR A C 1
ATOM 1588 O O . THR A 1 233 ? 6.245 -0.320 41.388 1.00 26.03 249 THR A O 1
ATOM 1592 N N . GLU A 1 234 ? 6.366 -0.445 39.149 1.00 24.14 250 GLU A N 1
ATOM 1593 C CA . GLU A 1 234 ? 6.858 0.921 38.988 1.00 27.17 250 GLU A CA 1
ATOM 1594 C C . GLU A 1 234 ? 5.797 1.680 38.196 1.00 24.75 250 GLU A C 1
ATOM 1595 O O . GLU A 1 234 ? 5.435 1.288 37.079 1.00 25.11 250 GLU A O 1
ATOM 1601 N N . ILE A 1 235 ? 5.262 2.740 38.805 1.00 25.22 251 ILE A N 1
ATOM 1602 C CA . ILE A 1 235 ? 4.104 3.414 38.231 1.00 22.52 251 ILE A CA 1
ATOM 1603 C C . ILE A 1 235 ? 4.448 4.042 36.886 1.00 25.89 251 ILE A C 1
ATOM 1604 O O . ILE A 1 235 ? 3.588 4.150 36.003 1.00 22.24 251 ILE A O 1
ATOM 1609 N N . GLY A 1 236 ? 5.708 4.420 36.686 1.00 26.57 252 GLY A N 1
ATOM 1610 C CA . GLY A 1 236 ? 6.123 5.050 35.456 1.00 21.96 252 GLY A CA 1
ATOM 1611 C C . GLY A 1 236 ? 6.546 4.120 34.339 1.00 22.06 252 GLY A C 1
ATOM 1612 O O . GLY A 1 236 ? 6.937 4.610 33.277 1.00 25.91 252 GLY A O 1
ATOM 1613 N N . ALA A 1 237 ? 6.481 2.798 34.542 1.00 24.05 253 ALA A N 1
ATOM 1614 C CA . ALA A 1 237 ? 6.966 1.863 33.524 1.00 24.43 253 ALA A CA 1
ATOM 1615 C C . ALA A 1 237 ? 6.215 2.023 32.211 1.00 27.59 253 ALA A C 1
ATOM 1616 O O . ALA A 1 237 ? 6.826 2.008 31.135 1.00 26.62 253 ALA A O 1
ATOM 1618 N N . ALA A 1 238 ? 4.893 2.169 32.271 1.00 20.93 254 ALA A N 1
ATOM 1619 C CA . ALA A 1 238 ? 4.105 2.284 31.048 1.00 18.96 254 ALA A CA 1
ATOM 1620 C C . ALA A 1 238 ? 4.343 3.635 30.376 1.00 21.24 254 ALA A C 1
ATOM 1621 O O . ALA A 1 238 ? 4.112 4.689 30.979 1.00 21.70 254 ALA A O 1
ATOM 1623 N N . THR A 1 239 ? 4.811 3.600 29.126 1.00 20.75 255 THR A N 1
ATOM 1624 C CA . THR A 1 239 ? 5.012 4.792 28.312 1.00 23.45 255 THR A CA 1
ATOM 1625 C C . THR A 1 239 ? 4.515 4.509 26.900 1.00 22.51 255 THR A C 1
ATOM 1626 O O . THR A 1 239 ? 4.186 3.372 26.548 1.00 23.45 255 THR A O 1
ATOM 1630 N N . VAL A 1 240 ? 4.462 5.565 26.084 1.00 23.77 256 VAL A N 1
ATOM 1631 C CA . VAL A 1 240 ? 4.076 5.398 24.686 1.00 26.11 256 VAL A CA 1
ATOM 1632 C C . VAL A 1 240 ? 5.061 4.480 23.975 1.00 28.74 256 VAL A C 1
ATOM 1633 O O . VAL A 1 240 ? 4.676 3.670 23.121 1.00 26.05 256 VAL A O 1
ATOM 1637 N N . ASN A 1 241 ? 6.342 4.561 24.342 1.00 32.12 257 ASN A N 1
ATOM 1638 C CA . ASN A 1 241 ? 7.349 3.701 23.734 1.00 32.45 257 ASN A CA 1
ATOM 1639 C C . ASN A 1 241 ? 7.380 2.307 24.340 1.00 30.33 257 ASN A C 1
ATOM 1640 O O . ASN A 1 241 ? 7.825 1.370 23.668 1.00 31.30 257 ASN A O 1
ATOM 1645 N N . THR A 1 242 ? 6.922 2.144 25.582 1.00 25.14 258 THR A N 1
ATOM 1646 C CA . THR A 1 242 ? 6.906 0.849 26.262 1.00 26.56 258 THR A CA 1
ATOM 1647 C C . THR A 1 242 ? 5.507 0.584 26.814 1.00 21.81 258 THR A C 1
ATOM 1648 O O . THR A 1 242 ? 5.291 0.606 28.029 1.00 24.05 258 THR A O 1
ATOM 1652 N N . PRO A 1 243 ? 4.532 0.322 25.943 1.00 23.63 259 PRO A N 1
ATOM 1653 C CA . PRO A 1 243 ? 3.179 0.032 26.429 1.00 20.68 259 PRO A CA 1
ATOM 1654 C C . PRO A 1 243 ? 3.143 -1.285 27.184 1.00 23.52 259 PRO A C 1
ATOM 1655 O O . PRO A 1 243 ? 3.898 -2.217 26.896 1.00 24.44 259 PRO A O 1
ATOM 1659 N N . LYS A 1 244 ? 2.250 -1.359 28.167 1.00 18.18 260 LYS A N 1
ATOM 1660 C CA . LYS A 1 244 ? 2.108 -2.551 28.992 1.00 19.67 260 LYS A CA 1
ATOM 1661 C C . LYS A 1 244 ? 0.669 -3.034 28.910 1.00 21.05 260 LYS A C 1
ATOM 1662 O O . LYS A 1 244 ? -0.254 -2.332 29.339 1.00 17.29 260 LYS A O 1
ATOM 1668 N N . GLY A 1 245 ? 0.478 -4.234 28.370 1.00 19.16 261 GLY A N 1
ATOM 1669 C CA . GLY A 1 245 ? -0.867 -4.738 28.185 1.00 16.74 261 GLY A CA 1
ATOM 1670 C C . GLY A 1 245 ? -0.940 -6.128 27.586 1.00 16.21 261 GLY A C 1
ATOM 1671 O O . GLY A 1 245 ? -0.042 -6.950 27.798 1.00 17.84 261 GLY A O 1
ATOM 1672 N N . PHE A 1 246 ? -2.010 -6.392 26.829 1.00 15.88 262 PHE A N 1
ATOM 1673 C CA . PHE A 1 246 ? -2.366 -7.744 26.415 1.00 16.56 262 PHE A CA 1
ATOM 1674 C C . PHE A 1 246 ? -2.966 -7.731 25.019 1.00 16.40 262 PHE A C 1
ATOM 1675 O O . PHE A 1 246 ? -3.534 -6.729 24.574 1.00 15.59 262 PHE A O 1
ATOM 1683 N N . TYR A 1 247 ? -2.827 -8.864 24.327 1.00 15.46 263 TYR A N 1
ATOM 1684 C CA . TYR A 1 247 ? -3.545 -9.092 23.087 1.00 14.58 263 TYR A CA 1
ATOM 1685 C C . TYR A 1 247 ? -4.829 -9.851 23.381 1.00 14.53 263 TYR A C 1
ATOM 1686 O O . TYR A 1 247 ? -4.851 -10.743 24.235 1.00 14.85 263 TYR A O 1
ATOM 1695 N N . VAL A 1 248 ? -5.901 -9.477 22.679 1.00 13.62 264 VAL A N 1
ATOM 1696 C CA . VAL A 1 248 ? -7.250 -9.967 22.944 1.00 14.74 264 VAL A CA 1
ATOM 1697 C C . VAL A 1 248 ? -7.990 -10.198 21.626 1.00 16.43 264 VAL A C 1
ATOM 1698 O O . VAL A 1 248 ? -7.562 -9.758 20.551 1.00 15.45 264 VAL A O 1
ATOM 1702 N N . LEU A 1 249 ? -9.132 -10.885 21.722 1.00 13.56 265 LEU A N 1
ATOM 1703 C CA . LEU A 1 249 ? -9.962 -11.219 20.571 1.00 15.08 265 LEU A CA 1
ATOM 1704 C C . LEU A 1 249 ? -11.269 -10.427 20.587 1.00 15.51 265 LEU A C 1
ATOM 1705 O O . LEU A 1 249 ? -11.653 -9.833 21.604 1.00 15.86 265 LEU A O 1
ATOM 1710 N N . GLU A 1 250 ? -11.948 -10.411 19.434 1.00 14.27 266 GLU A N 1
ATOM 1711 C CA . GLU A 1 250 ? -13.175 -9.636 19.278 1.00 13.14 266 GLU A CA 1
ATOM 1712 C C . GLU A 1 250 ? -14.254 -10.104 20.254 1.00 15.30 266 GLU A C 1
ATOM 1713 O O . GLU A 1 250 ? -14.409 -11.300 20.526 1.00 17.08 266 GLU A O 1
ATOM 1719 N N . SER A 1 251 ? -14.995 -9.134 20.780 1.00 14.38 267 SER A N 1
ATOM 1720 C CA . SER A 1 251 ? -15.977 -9.373 21.830 1.00 14.05 267 SER A CA 1
ATOM 1721 C C . SER A 1 251 ? -16.993 -8.245 21.768 1.00 16.05 267 SER A C 1
ATOM 1722 O O . SER A 1 251 ? -16.606 -7.075 21.755 1.00 17.60 267 SER A O 1
ATOM 1725 N N . THR A 1 252 ? -18.275 -8.594 21.682 1.00 17.28 268 THR A N 1
ATOM 1726 C CA . THR A 1 252 ? -19.371 -7.629 21.689 1.00 17.88 268 THR A CA 1
ATOM 1727 C C . THR A 1 252 ? -19.870 -7.508 23.122 1.00 16.68 268 THR A C 1
ATOM 1728 O O . THR A 1 252 ? -20.250 -8.512 23.728 1.00 20.61 268 THR A O 1
ATOM 1732 N N . TYR A 1 253 ? -19.863 -6.288 23.665 1.00 17.04 269 TYR A N 1
ATOM 1733 C CA . TYR A 1 253 ? -20.058 -6.159 25.111 1.00 15.53 269 TYR A CA 1
ATOM 1734 C C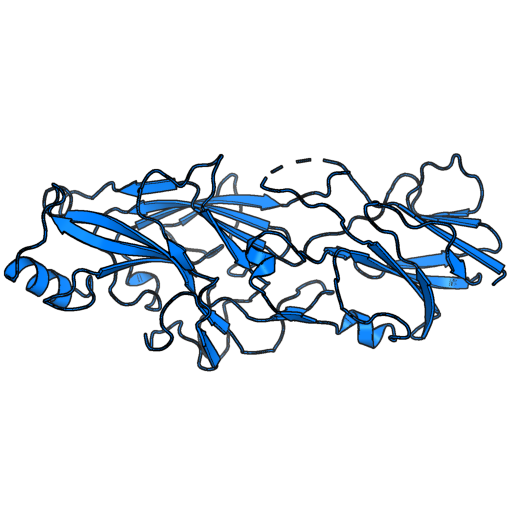 . TYR A 1 253 ? -21.512 -6.385 25.513 1.00 21.00 269 TYR A C 1
ATOM 1735 O O . TYR A 1 253 ? -21.777 -6.981 26.562 1.00 18.66 269 TYR A O 1
ATOM 1744 N N . ALA A 1 254 ? -22.466 -5.917 24.710 1.00 22.17 270 ALA A N 1
ATOM 1745 C CA . ALA A 1 254 ? -23.877 -6.102 25.048 1.00 22.81 270 ALA A CA 1
ATOM 1746 C C . ALA A 1 254 ? -24.266 -7.555 24.810 1.00 22.68 270 ALA A C 1
ATOM 1747 O O . ALA A 1 254 ? -24.321 -8.014 23.665 1.00 26.56 270 ALA A O 1
ATOM 1749 N N . GLN A 1 255 ? -24.527 -8.282 25.891 1.00 23.66 271 GLN A N 1
ATOM 1750 C CA . GLN A 1 255 ? -24.956 -9.668 25.835 1.00 26.11 271 GLN A CA 1
ATOM 1751 C C . GLN A 1 255 ? -26.261 -9.819 26.608 1.00 31.96 271 GLN A C 1
ATOM 1752 O O . GLN A 1 255 ? -26.638 -8.955 27.404 1.00 29.42 271 GLN A O 1
ATOM 1758 N N . ASN A 1 256 ? -26.956 -10.929 26.361 1.00 33.83 272 ASN A N 1
ATOM 1759 C CA . ASN A 1 256 ? -28.231 -11.149 27.036 1.00 38.18 272 ASN A CA 1
ATOM 1760 C C . ASN A 1 256 ? -28.048 -11.297 28.541 1.00 35.60 272 ASN A C 1
ATOM 1761 O O . ASN A 1 256 ? -28.854 -10.775 29.321 1.00 35.13 272 ASN A O 1
ATOM 1766 N N . ALA A 1 257 ? -26.992 -11.994 28.969 1.00 33.85 273 ALA A N 1
ATOM 1767 C CA . ALA A 1 257 ? -26.739 -12.195 30.392 1.00 32.34 273 ALA A CA 1
ATOM 1768 C C . ALA A 1 257 ? -26.315 -10.920 31.106 1.00 35.31 273 ALA A C 1
ATOM 1769 O O . ALA A 1 257 ? -26.339 -10.887 32.340 1.00 33.19 273 ALA A O 1
ATOM 1771 N N . GLY A 1 258 ? -25.939 -9.879 30.371 1.00 31.55 274 GLY A N 1
ATOM 1772 C CA . GLY A 1 258 ? -25.437 -8.657 30.970 1.00 29.08 274 GLY A CA 1
ATOM 1773 C C . GLY A 1 258 ? -24.273 -8.103 30.173 1.00 26.74 274 GLY A C 1
ATOM 1774 O O . GLY A 1 258 ? -23.857 -8.712 29.182 1.00 25.92 274 GLY A O 1
ATOM 1775 N N . LEU A 1 259 ? -23.742 -6.955 30.578 1.00 21.78 275 LEU A N 1
ATOM 1776 C CA . LEU A 1 259 ? -22.595 -6.396 29.873 1.00 19.61 275 LEU A CA 1
ATOM 1777 C C . LEU A 1 259 ? -21.360 -7.247 30.136 1.00 18.16 275 LEU A C 1
ATOM 1778 O O . LEU A 1 259 ? -21.098 -7.653 31.270 1.00 18.84 275 LEU A O 1
ATOM 1783 N N . ARG A 1 260 ? -20.582 -7.508 29.078 1.00 15.69 276 ARG A N 1
ATOM 1784 C CA . ARG A 1 260 ? -19.354 -8.300 29.176 1.00 18.95 276 ARG A CA 1
ATOM 1785 C C . ARG A 1 260 ? -18.214 -7.511 28.544 1.00 17.45 276 ARG A C 1
ATOM 1786 O O . ARG A 1 260 ? -17.700 -7.867 27.473 1.00 16.44 276 ARG A O 1
ATOM 1794 N N . PRO A 1 261 ? -17.813 -6.407 29.163 1.00 16.48 277 PRO A N 1
ATOM 1795 C CA . PRO A 1 261 ? -16.762 -5.571 28.572 1.00 16.26 277 PRO A CA 1
ATOM 1796 C C . PRO A 1 261 ? -15.383 -6.163 28.826 1.00 16.92 277 PRO A C 1
ATOM 1797 O O . PRO A 1 261 ? -15.088 -6.662 29.913 1.00 16.13 277 PRO A O 1
ATOM 1801 N N . THR A 1 262 ? -14.531 -6.117 27.798 1.00 14.12 278 THR A N 1
ATOM 1802 C CA . THR A 1 262 ? -13.133 -6.472 27.984 1.00 12.94 278 THR A CA 1
ATOM 1803 C C . THR A 1 262 ? -12.468 -5.358 28.774 1.00 13.53 278 THR A C 1
ATOM 1804 O O . THR A 1 262 ? -12.619 -4.181 28.432 1.00 13.66 278 THR A O 1
ATOM 1808 N N . ILE A 1 263 ? -11.769 -5.722 29.847 1.00 14.28 279 ILE A N 1
ATOM 1809 C CA . ILE A 1 263 ? -11.252 -4.759 30.812 1.00 14.91 279 ILE A CA 1
ATOM 1810 C C . ILE A 1 263 ? -9.739 -4.883 30.904 1.00 14.33 279 ILE A C 1
ATOM 1811 O O . ILE A 1 263 ? -9.198 -5.994 30.997 1.00 13.79 279 ILE A O 1
ATOM 1816 N N . LEU A 1 264 ? -9.061 -3.737 30.870 1.00 13.13 280 LEU A N 1
ATOM 1817 C CA . LEU A 1 264 ? -7.654 -3.626 31.222 1.00 12.56 280 LEU A CA 1
ATOM 1818 C C . LEU A 1 264 ? -7.577 -2.960 32.589 1.00 13.68 280 LEU A C 1
ATOM 1819 O O . LEU A 1 264 ? -8.128 -1.870 32.775 1.00 14.66 280 LEU A O 1
ATOM 1824 N N . CYS A 1 265 ? -6.905 -3.605 33.541 1.00 12.59 281 CYS A N 1
ATOM 1825 C CA . CYS A 1 265 ? -7.017 -3.211 34.941 1.00 14.37 281 CYS A CA 1
ATOM 1826 C C . CYS A 1 265 ? -5.647 -3.125 35.596 1.00 16.91 281 CYS A C 1
ATOM 1827 O O . CYS A 1 265 ? -4.781 -3.963 35.340 1.00 16.58 281 CYS A O 1
ATOM 1830 N N . VAL A 1 266 ? -5.441 -2.127 36.459 1.00 15.34 282 VAL A N 1
ATOM 1831 C CA . VAL A 1 266 ? -4.253 -2.097 37.306 1.00 14.87 282 VAL A CA 1
ATOM 1832 C C . VAL A 1 266 ? -4.701 -2.322 38.744 1.00 15.94 282 VAL A C 1
ATOM 1833 O O . VAL A 1 266 ? -5.764 -1.843 39.160 1.00 16.52 282 VAL A O 1
ATOM 1837 N N . LYS A 1 267 ? -3.923 -3.116 39.474 1.00 14.15 283 LYS A N 1
ATOM 1838 C CA . LYS A 1 267 ? -4.218 -3.481 40.851 1.00 15.35 283 LYS A CA 1
ATOM 1839 C C . LYS A 1 267 ? -3.015 -3.136 41.716 1.00 16.62 283 LYS A C 1
ATOM 1840 O O . LYS A 1 267 ? -1.873 -3.260 41.277 1.00 16.25 283 LYS A O 1
ATOM 1846 N N . GLY A 1 268 ? -3.275 -2.680 42.933 1.00 14.97 284 GLY A N 1
ATOM 1847 C CA . GLY A 1 268 ? -2.199 -2.405 43.859 1.00 15.48 284 GLY A CA 1
ATOM 1848 C C . GLY A 1 268 ? -2.772 -2.148 45.229 1.00 15.55 284 GLY A C 1
ATOM 1849 O O . GLY A 1 268 ? -3.871 -2.599 45.548 1.00 16.13 284 GLY A O 1
ATOM 1850 N N . LYS A 1 269 ? -2.029 -1.395 46.033 1.00 15.97 285 LYS A N 1
ATOM 1851 C CA . LYS A 1 269 ? -2.460 -1.081 47.389 1.00 15.38 285 LYS A CA 1
ATOM 1852 C C . LYS A 1 269 ? -2.726 0.410 47.539 1.00 15.75 285 LYS A C 1
ATOM 1853 O O . LYS A 1 269 ? -1.932 1.239 47.081 1.00 16.56 285 LYS A O 1
ATOM 1859 N N . LEU A 1 270 ? -3.855 0.740 48.159 1.00 14.58 286 LEU A N 1
ATOM 1860 C CA . LEU A 1 270 ? -4.115 2.101 48.611 1.00 14.91 286 LEU A CA 1
ATOM 1861 C C . LEU A 1 270 ? -3.252 2.390 49.833 1.00 17.61 286 LEU A C 1
ATOM 1862 O O . LEU A 1 270 ? -3.267 1.624 50.798 1.00 16.11 286 LEU A O 1
ATOM 1867 N N . THR A 1 271 ? -2.492 3.485 49.790 1.00 13.73 287 THR A N 1
ATOM 1868 C CA . THR A 1 271 ? -1.568 3.863 50.856 1.00 14.58 287 THR A CA 1
ATOM 1869 C C . THR A 1 271 ? -1.926 5.247 51.379 1.00 13.44 287 THR A C 1
ATOM 1870 O O . THR A 1 271 ? -2.808 5.920 50.847 1.00 14.75 287 THR A O 1
ATOM 1874 N N . LYS A 1 272 ? -1.223 5.679 52.429 1.00 15.43 288 LYS A N 1
ATOM 1875 C CA . LYS A 1 272 ? -1.259 7.083 52.806 1.00 15.84 288 LYS A CA 1
ATOM 1876 C C . LYS A 1 272 ? -0.635 7.927 51.697 1.00 14.74 288 LYS A C 1
ATOM 1877 O O . LYS A 1 272 ? 0.045 7.423 50.809 1.00 16.81 288 LYS A O 1
ATOM 1883 N N . HIS A 1 273 ? -0.849 9.245 51.771 1.00 15.81 289 HIS A N 1
ATOM 1884 C CA . HIS A 1 273 ? -0.419 10.095 50.665 1.00 17.40 289 HIS A CA 1
ATOM 1885 C C . HIS A 1 273 ? 1.094 10.069 50.474 1.00 19.09 289 HIS A C 1
ATOM 1886 O O . HIS A 1 273 ? 1.572 10.257 49.351 1.00 19.22 289 HIS A O 1
ATOM 1893 N N . ASP A 1 274 ? 1.860 9.820 51.535 1.00 20.04 290 ASP A N 1
ATOM 1894 C CA . ASP A 1 274 ? 3.313 9.766 51.419 1.00 21.26 290 ASP A CA 1
ATOM 1895 C C . ASP A 1 274 ? 3.845 8.353 51.189 1.00 24.19 290 ASP A C 1
ATOM 1896 O O . ASP A 1 274 ? 5.064 8.150 51.229 1.00 26.46 290 ASP A O 1
ATOM 1901 N N . GLY A 1 275 ? 2.966 7.377 50.947 1.00 19.87 291 GLY A N 1
ATOM 1902 C CA . GLY A 1 275 ? 3.369 6.013 50.672 1.00 19.10 291 GLY A CA 1
ATOM 1903 C C . GLY A 1 275 ? 3.352 5.077 51.866 1.00 20.88 291 GLY A C 1
ATOM 1904 O O . GLY A 1 275 ? 3.455 3.856 51.675 1.00 24.29 291 GLY A O 1
ATOM 1905 N N . ALA A 1 276 ? 3.226 5.606 53.080 1.00 20.30 292 ALA A N 1
ATOM 1906 C CA . ALA A 1 276 ? 3.162 4.769 54.268 1.00 21.43 292 ALA A CA 1
ATOM 1907 C C . ALA A 1 276 ? 1.857 3.975 54.296 1.00 22.97 292 ALA A C 1
ATOM 1908 O O . ALA A 1 276 ? 0.869 4.367 53.675 1.00 18.66 292 ALA A O 1
ATOM 1910 N N . PRO A 1 277 ? 1.829 2.846 55.008 1.00 25.25 293 PRO A N 1
ATOM 1911 C CA . PRO A 1 277 ? 0.592 2.057 55.082 1.00 18.96 293 PRO A CA 1
ATOM 1912 C C . PRO A 1 277 ? -0.544 2.802 55.771 1.00 20.78 293 PRO A C 1
ATOM 1913 O O . PRO A 1 277 ? -0.341 3.570 56.715 1.00 21.63 293 PRO A O 1
ATOM 1917 N N . LEU A 1 278 ? -1.760 2.558 55.283 1.00 19.68 294 LEU A N 1
ATOM 1918 C CA . LEU A 1 278 ? -2.953 3.056 55.953 1.00 18.05 294 LEU A CA 1
ATOM 1919 C C . LEU A 1 278 ? -3.084 2.444 57.342 1.00 23.39 294 LEU A C 1
ATOM 1920 O O . LEU A 1 278 ? -2.754 1.275 57.552 1.00 23.67 294 LEU A O 1
ATOM 1925 N N . SER A 1 279 ? -3.602 3.242 58.277 1.00 22.50 295 SER A N 1
ATOM 1926 C CA . SER A 1 279 ? -3.854 2.802 59.644 1.00 24.71 295 SER A CA 1
ATOM 1927 C C . SER A 1 279 ? -5.069 1.880 59.690 1.00 25.91 295 SER A C 1
ATOM 1928 O O . SER A 1 279 ? -5.847 1.809 58.738 1.00 23.11 295 SER A O 1
ATOM 1931 N N . PRO A 1 280 ? -5.267 1.153 60.796 1.00 27.20 296 PRO A N 1
ATOM 1932 C CA . PRO A 1 280 ? -6.492 0.344 60.903 1.00 22.50 296 PRO A CA 1
ATOM 1933 C C . PRO A 1 280 ? -7.770 1.164 60.805 1.00 23.23 296 PRO A C 1
ATOM 1934 O O . PRO A 1 280 ? -8.731 0.718 60.166 1.00 23.49 296 PRO A O 1
ATOM 1938 N N . GLU A 1 281 ? -7.812 2.358 61.403 1.00 20.71 297 GLU A N 1
ATOM 1939 C CA . GLU A 1 281 ? -9.014 3.179 61.291 1.00 24.41 297 GLU A CA 1
ATOM 1940 C C . GLU A 1 281 ? -9.233 3.643 59.853 1.00 21.82 297 GLU A C 1
ATOM 1941 O O . GLU A 1 281 ? -10.377 3.711 59.381 1.00 20.36 297 GLU A O 1
ATOM 1947 N N . GLU A 1 282 ? -8.146 3.962 59.141 1.00 22.78 298 GLU A N 1
ATOM 1948 C CA . GLU A 1 282 ? -8.272 4.349 57.738 1.00 20.56 298 GLU A CA 1
ATOM 1949 C C . GLU A 1 282 ? -8.738 3.179 56.876 1.00 22.43 298 GLU A C 1
ATOM 1950 O O . GLU A 1 282 ? -9.541 3.362 55.954 1.00 20.96 298 GLU A O 1
ATOM 1956 N N . MET A 1 283 ? -8.243 1.972 57.150 1.00 19.61 299 MET A N 1
ATOM 1957 C CA . MET A 1 283 ? -8.682 0.827 56.361 1.00 23.43 299 MET A CA 1
ATOM 1958 C C . MET A 1 283 ? -10.134 0.466 56.651 1.00 22.26 299 MET A C 1
ATOM 1959 O O . MET A 1 283 ? -10.854 0.018 55.749 1.00 19.49 299 MET A O 1
ATOM 1964 N N . THR A 1 284 ? -10.590 0.653 57.893 1.00 18.88 300 THR A N 1
ATOM 1965 C CA . THR A 1 284 ? -12.007 0.464 58.176 1.00 20.24 300 THR A CA 1
ATOM 1966 C C . THR A 1 284 ? -12.860 1.399 57.330 1.00 19.87 300 THR A C 1
ATOM 1967 O O . THR A 1 284 ? -13.838 0.971 56.708 1.00 19.97 300 THR A O 1
ATOM 1971 N N . ALA A 1 285 ? -12.511 2.687 57.302 1.00 18.74 301 ALA A N 1
ATOM 1972 C CA . ALA A 1 285 ? -13.283 3.629 56.499 1.00 16.71 301 ALA A CA 1
ATOM 1973 C C . ALA A 1 285 ? -13.229 3.261 55.021 1.00 16.50 301 ALA A C 1
ATOM 1974 O O . ALA A 1 285 ? -14.251 3.314 54.326 1.00 17.68 301 ALA A O 1
ATOM 1976 N N . ALA A 1 286 ? -12.040 2.905 54.523 1.00 18.23 302 ALA A N 1
ATOM 1977 C CA . ALA A 1 286 ? -11.891 2.619 53.095 1.00 18.42 302 ALA A CA 1
ATOM 1978 C C . ALA A 1 286 ? -12.620 1.338 52.701 1.00 18.92 302 ALA A C 1
ATOM 1979 O O . ALA A 1 286 ? -13.211 1.263 51.616 1.00 17.87 302 ALA A O 1
ATOM 1981 N N . PHE A 1 287 ? -12.590 0.319 53.561 1.00 16.99 303 PHE A N 1
ATOM 1982 C CA . PHE A 1 287 ? -13.363 -0.889 53.293 1.00 17.54 303 PHE A CA 1
ATOM 1983 C C . PHE A 1 287 ? -14.862 -0.603 53.297 1.00 20.40 303 PHE A C 1
ATOM 1984 O O . PHE A 1 287 ? -15.593 -1.048 52.402 1.00 17.17 303 PHE A O 1
ATOM 1992 N N . ASN A 1 288 ? -15.342 0.140 54.305 1.00 19.28 304 ASN A N 1
ATOM 1993 C CA . ASN A 1 288 ? -16.763 0.480 54.367 1.00 18.75 304 ASN A CA 1
ATOM 1994 C C . ASN A 1 288 ? -17.210 1.276 53.150 1.00 20.00 304 ASN A C 1
ATOM 1995 O O . ASN A 1 288 ? -18.385 1.222 52.771 1.00 21.71 304 ASN A O 1
ATOM 2000 N N . ALA A 1 289 ? -16.290 2.018 52.523 1.00 19.02 305 ALA A N 1
ATOM 2001 C CA . ALA A 1 289 ? -16.605 2.783 51.322 1.00 19.78 305 ALA A CA 1
ATOM 2002 C C . ALA A 1 289 ? -16.557 1.943 50.054 1.00 19.20 305 ALA A C 1
ATOM 2003 O O . ALA A 1 289 ? -16.935 2.444 48.987 1.00 20.50 305 ALA A O 1
ATOM 2005 N N . GLY A 1 290 ? -16.133 0.686 50.142 1.00 18.20 306 GLY A N 1
ATOM 2006 C CA . GLY A 1 290 ? -16.057 -0.166 48.968 1.00 18.89 306 GLY A CA 1
ATOM 2007 C C . GLY A 1 290 ? -14.782 -0.031 48.173 1.00 17.01 306 GLY A C 1
ATOM 2008 O O . GLY A 1 290 ? -14.716 -0.545 47.047 1.00 17.64 306 GLY A O 1
ATOM 2009 N N . TRP A 1 291 ? -13.759 0.614 48.730 1.00 18.05 307 TRP A N 1
ATOM 2010 C CA . TRP A 1 291 ? -12.548 0.931 47.979 1.00 15.69 307 TRP A CA 1
ATOM 2011 C C . TRP A 1 291 ? -11.486 -0.161 48.043 1.00 15.79 307 TRP A C 1
ATOM 2012 O O . TRP A 1 291 ? -10.721 -0.334 47.076 1.00 16.85 307 TRP A O 1
ATOM 2023 N N . ILE A 1 292 ? -11.396 -0.882 49.162 1.00 16.38 308 ILE A N 1
ATOM 2024 C CA . ILE A 1 292 ? -10.348 -1.869 49.370 1.00 14.28 308 ILE A CA 1
ATOM 2025 C C . ILE A 1 292 ? -10.972 -3.214 49.726 1.00 16.77 308 ILE A C 1
ATOM 2026 O O . ILE A 1 292 ? -12.129 -3.305 50.139 1.00 16.54 308 ILE A O 1
ATOM 2031 N N . VAL A 1 293 ? -10.171 -4.267 49.558 1.00 16.43 309 VAL A N 1
ATOM 2032 C CA . VAL A 1 293 ? -10.684 -5.635 49.607 1.00 17.50 309 VAL A CA 1
ATOM 2033 C C . VAL A 1 293 ? -11.172 -6.005 51.015 1.00 20.42 309 VAL A C 1
ATOM 2034 O O . VAL A 1 293 ? -12.194 -6.684 51.166 1.00 22.17 309 VAL A O 1
ATOM 2038 N N . ALA A 1 294 ? -10.471 -5.566 52.065 1.00 21.31 310 ALA A N 1
ATOM 2039 C CA . ALA A 1 294 ? -10.863 -5.921 53.429 1.00 20.35 310 ALA A CA 1
ATOM 2040 C C . ALA A 1 294 ? -10.397 -4.840 54.398 1.00 22.98 310 ALA A C 1
ATOM 2041 O O . ALA A 1 294 ? -9.545 -4.010 54.069 1.00 22.39 310 ALA A O 1
ATOM 2043 N N . ASP A 1 295 ? -10.936 -4.874 55.629 1.00 22.16 311 ASP A N 1
ATOM 2044 C CA . ASP A 1 295 ? -10.470 -3.885 56.602 1.00 24.01 311 ASP A CA 1
ATOM 2045 C C . ASP A 1 295 ? -9.042 -4.147 57.080 1.00 23.11 311 ASP A C 1
ATOM 2046 O O . ASP A 1 295 ? -8.509 -3.337 57.851 1.00 25.18 311 ASP A O 1
ATOM 2051 N N . ASN A 1 296 ? -8.410 -5.240 56.626 1.00 23.04 312 ASN A 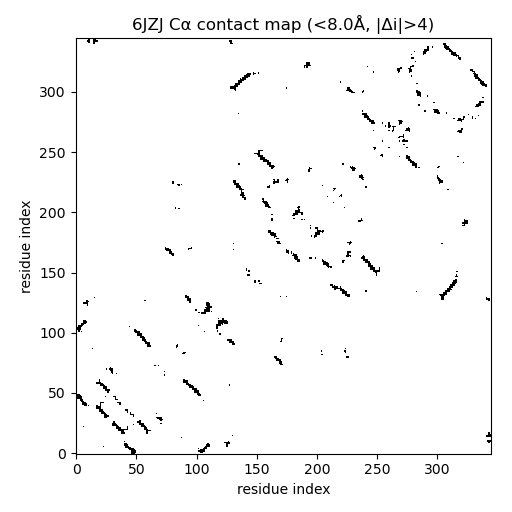N 1
ATOM 2052 C CA . ASN A 1 296 ? -6.983 -5.478 56.829 1.00 24.24 312 ASN A CA 1
ATOM 2053 C C . ASN A 1 296 ? -6.260 -5.758 55.508 1.00 26.30 312 ASN A C 1
ATOM 2054 O O . ASN A 1 296 ? -5.169 -6.341 55.516 1.00 24.00 312 ASN A O 1
ATOM 2059 N N . ASP A 1 297 ? -6.833 -5.359 54.381 1.00 20.87 313 ASP A N 1
ATOM 2060 C CA . ASP A 1 297 ? -6.254 -5.629 53.063 1.00 19.51 313 ASP A CA 1
ATOM 2061 C C . ASP A 1 297 ? -6.513 -4.412 52.181 1.00 22.00 313 ASP A C 1
ATOM 2062 O O . ASP A 1 297 ? -7.615 -4.257 51.628 1.00 17.57 313 ASP A O 1
ATOM 2067 N N . PRO A 1 298 ? -5.525 -3.538 52.016 1.00 20.94 314 PRO A N 1
ATOM 2068 C CA . PRO A 1 298 ? -5.752 -2.298 51.264 1.00 19.31 314 PRO A CA 1
ATOM 2069 C C . PRO A 1 298 ? -5.660 -2.467 49.751 1.00 18.67 314 PRO A C 1
ATOM 2070 O O . PRO A 1 298 ? -5.490 -1.475 49.032 1.00 16.77 314 PRO A O 1
ATOM 2074 N N . THR A 1 299 ? -5.748 -3.703 49.254 1.00 17.16 315 THR A N 1
ATOM 2075 C CA . THR A 1 299 ? -5.755 -3.922 47.809 1.00 16.95 315 THR A CA 1
ATOM 2076 C C . THR A 1 299 ? -6.917 -3.169 47.178 1.00 15.67 315 THR A C 1
ATOM 2077 O O . THR A 1 299 ? -8.030 -3.151 47.713 1.00 16.72 315 THR A O 1
ATOM 2081 N N . THR A 1 300 ? -6.652 -2.543 46.030 1.00 14.71 316 THR A N 1
ATOM 2082 C CA . THR A 1 300 ? -7.636 -1.745 45.315 1.00 14.44 316 THR A CA 1
ATOM 2083 C C . THR A 1 300 ? -7.366 -1.892 43.823 1.00 15.56 316 THR A C 1
ATOM 2084 O O . THR A 1 300 ? -6.226 -2.125 43.409 1.00 16.54 316 THR A O 1
ATOM 2088 N N . TYR A 1 301 ? -8.427 -1.752 43.027 1.00 12.99 317 TYR A N 1
ATOM 2089 C CA . TYR A 1 301 ? -8.392 -1.979 41.585 1.00 13.79 317 TYR A CA 1
ATOM 2090 C C . TYR A 1 301 ? -8.847 -0.738 40.832 1.00 13.67 317 TYR A C 1
ATOM 2091 O O . TYR A 1 301 ? -9.763 -0.030 41.263 1.00 13.79 317 TYR A O 1
ATOM 2100 N N . TYR A 1 302 ? -8.238 -0.515 39.669 1.00 12.75 318 TYR A N 1
ATOM 2101 C CA . TYR A 1 302 ? -8.680 0.517 38.731 1.00 11.34 318 TYR A CA 1
ATOM 2102 C C . TYR A 1 302 ? -8.921 -0.118 37.368 1.00 12.63 318 TYR A C 1
ATOM 2103 O O . TYR A 1 302 ? -7.971 -0.297 36.582 1.00 14.04 318 TYR A O 1
ATOM 2112 N N . PRO A 1 303 ? -10.162 -0.466 37.052 1.00 12.00 319 PRO A N 1
ATOM 2113 C CA . PRO A 1 303 ? -10.476 -1.084 35.760 1.00 13.21 319 PRO A CA 1
ATOM 2114 C C . PRO A 1 303 ? -10.843 -0.062 34.700 1.00 13.77 319 PRO A C 1
ATOM 2115 O O . PRO A 1 303 ? -11.481 0.956 34.969 1.00 16.71 319 PRO A O 1
ATOM 2119 N N . VAL A 1 304 ? -10.457 -0.371 33.461 1.00 12.90 320 VAL A N 1
ATOM 2120 C CA . VAL A 1 304 ? -10.792 0.438 32.291 1.00 14.37 320 VAL A CA 1
ATOM 2121 C C . VAL A 1 304 ? -11.530 -0.452 31.302 1.00 14.31 320 VAL A C 1
ATOM 2122 O O . VAL A 1 304 ? -10.998 -1.483 30.865 1.00 15.13 320 VAL A O 1
ATOM 2126 N N . LEU A 1 305 ? -12.747 -0.055 30.944 1.00 13.47 321 LEU A N 1
ATOM 2127 C CA . LEU A 1 305 ? -13.518 -0.771 29.935 1.00 13.84 321 LEU A CA 1
ATOM 2128 C C . LEU A 1 305 ? -13.034 -0.307 28.565 1.00 14.60 321 LEU A C 1
ATOM 2129 O O . LEU A 1 305 ? -13.193 0.860 28.201 1.00 15.80 321 LEU A O 1
ATOM 2134 N N . VAL A 1 306 ? -12.422 -1.211 27.810 1.00 13.26 322 VAL A N 1
ATOM 2135 C CA . VAL A 1 306 ? -11.685 -0.828 26.610 1.00 12.71 322 VAL A CA 1
ATOM 2136 C C . VAL A 1 306 ? -12.653 -0.508 25.475 1.00 14.59 322 VAL A C 1
ATOM 2137 O O . VAL A 1 306 ? -13.608 -1.250 25.224 1.00 15.71 322 VAL A O 1
ATOM 2141 N N . ASN A 1 307 ? -12.413 0.612 24.783 1.00 13.91 323 ASN A N 1
ATOM 2142 C CA . ASN A 1 307 ? -13.219 1.008 23.618 1.00 13.83 323 ASN A CA 1
ATOM 2143 C C . ASN A 1 307 ? -14.687 1.192 23.987 1.00 16.97 323 ASN A C 1
ATOM 2144 O O . ASN A 1 307 ? -15.587 0.909 23.190 1.00 15.88 323 ASN A O 1
ATOM 2149 N N . PHE A 1 308 ? -14.926 1.657 25.208 1.00 18.33 324 PHE A N 1
ATOM 2150 C CA . PHE A 1 308 ? -16.252 1.809 25.780 1.00 17.71 324 PHE A CA 1
ATOM 2151 C C . PHE A 1 308 ? -16.610 3.290 25.855 1.00 18.18 324 PHE A C 1
ATOM 2152 O O . PHE A 1 308 ? -15.742 4.146 26.052 1.00 17.56 324 PHE A O 1
ATOM 2160 N N . ASN A 1 309 ? -17.896 3.592 25.705 1.00 21.15 325 ASN A N 1
ATOM 2161 C CA . ASN A 1 309 ? -18.365 4.974 25.762 1.00 18.76 325 ASN A CA 1
ATOM 2162 C C . ASN A 1 309 ? -18.696 5.329 27.208 1.00 21.93 325 ASN A C 1
ATOM 2163 O O . ASN A 1 309 ? -19.680 4.832 27.766 1.00 22.58 325 ASN A O 1
ATOM 2168 N N . SER A 1 310 ? -17.870 6.181 27.816 1.00 20.76 326 SER A N 1
ATOM 2169 C CA . SER A 1 310 ? -18.107 6.661 29.170 1.00 19.58 326 SER A CA 1
ATOM 2170 C C . SER A 1 310 ? -17.661 8.113 29.268 1.00 20.62 326 SER A C 1
ATOM 2171 O O . SER A 1 310 ? -16.690 8.524 28.625 1.00 19.56 326 SER A O 1
ATOM 2174 N N . ASN A 1 311 ? -18.386 8.884 30.092 1.00 23.99 327 ASN A N 1
ATOM 2175 C CA . ASN A 1 311 ? -18.124 10.316 30.247 1.00 26.23 327 ASN A CA 1
ATOM 2176 C C . ASN A 1 311 ? -16.691 10.615 30.672 1.00 23.45 327 ASN A C 1
ATOM 2177 O O . ASN A 1 311 ? -16.147 11.665 30.312 1.00 27.25 327 ASN A O 1
ATOM 2182 N N . ASN A 1 312 ? -16.077 9.738 31.460 1.00 21.54 328 ASN A N 1
ATOM 2183 C CA . ASN A 1 312 ? -14.728 9.973 31.956 1.00 17.76 328 ASN A CA 1
ATOM 2184 C C . ASN A 1 312 ? -13.659 9.386 31.045 1.00 18.57 328 ASN A C 1
ATOM 2185 O O . ASN A 1 312 ? -12.481 9.386 31.417 1.00 17.48 328 ASN A O 1
ATOM 2190 N N . TYR A 1 313 ? -14.044 8.905 29.861 1.00 16.82 329 TYR A N 1
ATOM 2191 C CA . TYR A 1 313 ? -13.114 8.433 28.840 1.00 18.10 329 TYR A CA 1
ATOM 2192 C C . TYR A 1 313 ? -13.146 9.380 27.647 1.00 17.26 329 TYR A C 1
ATOM 2193 O O . TYR A 1 313 ? -14.227 9.700 27.142 1.00 21.08 329 TYR A O 1
ATOM 2202 N N . THR A 1 314 ? -11.977 9.802 27.172 1.00 17.48 330 THR A N 1
ATOM 2203 C CA . THR A 1 314 ? -11.892 10.575 25.938 1.00 18.10 330 THR A CA 1
ATOM 2204 C C . THR A 1 314 ? -11.026 9.841 24.927 1.00 21.76 330 THR A C 1
ATOM 2205 O O . THR A 1 314 ? -10.053 9.175 25.284 1.00 20.65 330 THR A O 1
ATOM 2209 N N . TYR A 1 315 ? -11.379 9.991 23.655 1.00 20.53 331 TYR A N 1
ATOM 2210 C CA . TYR A 1 315 ? -10.673 9.335 22.563 1.00 20.02 331 TYR A CA 1
ATOM 2211 C C . TYR A 1 315 ? -10.114 10.382 21.612 1.00 25.74 331 TYR A C 1
ATOM 2212 O O . TYR A 1 315 ? -10.756 11.403 21.352 1.00 26.04 331 TYR A O 1
ATOM 2221 N N . ASP A 1 316 ? -8.908 10.123 21.109 1.00 28.03 332 ASP A N 1
ATOM 2222 C CA . ASP A 1 316 ? -8.192 11.099 20.297 1.00 34.77 332 ASP A CA 1
ATOM 2223 C C . ASP A 1 316 ? -8.830 11.250 18.921 1.00 35.88 332 ASP A C 1
ATOM 2224 O O . ASP A 1 316 ? -9.341 10.288 18.341 1.00 32.41 332 ASP A O 1
ATOM 2229 N N . ASN A 1 317 ? -8.807 12.489 18.416 1.00 39.98 333 ASN A N 1
ATOM 2230 C CA . ASN A 1 317 ? -9.014 12.801 16.993 1.00 46.05 333 ASN A CA 1
ATOM 2231 C C . ASN A 1 317 ? -10.414 12.433 16.500 1.00 37.77 333 ASN A C 1
ATOM 2232 O O . ASN A 1 317 ? -10.583 11.944 15.382 1.00 37.46 333 ASN A O 1
ATOM 2237 N N . GLY A 1 318 ? -11.426 12.683 17.325 1.00 40.00 334 GLY A N 1
ATOM 2238 C CA . GLY A 1 318 ? -12.793 12.458 16.893 1.00 38.99 334 GLY A CA 1
ATOM 2239 C C . GLY A 1 318 ? -13.213 11.010 16.754 1.00 36.22 334 GLY A C 1
ATOM 2240 O O . GLY A 1 318 ? -14.245 10.733 16.140 1.00 40.30 334 GLY A O 1
ATOM 2241 N N . TYR A 1 319 ? -12.447 10.076 17.304 1.00 37.41 335 TYR A N 1
ATOM 2242 C CA . TYR A 1 319 ? -12.813 8.667 17.239 1.00 29.39 335 TYR A CA 1
ATOM 2243 C C . TYR A 1 319 ? -14.018 8.379 18.133 1.00 31.60 335 TYR A C 1
ATOM 2244 O O . TYR A 1 319 ? -14.156 8.950 19.219 1.00 32.79 335 TYR A O 1
ATOM 2253 N N . THR A 1 320 ? -14.886 7.470 17.681 1.00 26.23 336 THR A N 1
ATOM 2254 C CA . THR A 1 320 ? -16.098 7.102 18.411 1.00 21.40 336 THR A CA 1
ATOM 2255 C C . THR A 1 320 ? -15.973 5.681 18.945 1.00 23.81 336 THR A C 1
ATOM 2256 O O . THR A 1 320 ? -15.852 4.742 18.142 1.00 25.91 336 THR A O 1
ATOM 2260 N N . PRO A 1 321 ? -16.007 5.456 20.258 1.00 21.46 337 PRO A N 1
ATOM 2261 C CA . PRO A 1 321 ? -15.907 4.081 20.764 1.00 18.86 337 PRO A CA 1
ATOM 2262 C C . PRO A 1 321 ? -17.116 3.248 20.365 1.00 22.08 337 PRO A C 1
ATOM 2263 O O . PRO A 1 321 ? -18.232 3.755 20.221 1.00 23.08 337 PRO A O 1
ATOM 2267 N N . LYS A 1 322 ? -16.878 1.949 20.181 1.00 19.63 338 LYS A N 1
ATOM 2268 C CA . LYS A 1 322 ? -17.878 1.043 19.629 1.00 21.53 338 LYS A CA 1
ATOM 2269 C C . LYS A 1 322 ? -18.405 0.013 20.626 1.00 20.23 338 LYS A C 1
ATOM 2270 O O . LYS A 1 322 ? -19.232 -0.822 20.244 1.00 20.65 338 LYS A O 1
ATOM 2276 N N . ASN A 1 323 ? -17.958 0.044 21.887 1.00 17.42 339 ASN A N 1
ATOM 2277 C CA . ASN A 1 323 ? -18.414 -0.899 22.915 1.00 17.74 339 ASN A CA 1
ATOM 2278 C C . ASN A 1 323 ? -18.160 -2.344 22.485 1.00 18.34 339 ASN A C 1
ATOM 2279 O O . ASN A 1 323 ? -18.999 -3.231 22.668 1.00 18.75 339 ASN A O 1
ATOM 2284 N N A LYS A 1 324 ? -16.986 -2.579 21.907 0.52 17.34 340 LYS A N 1
ATOM 2285 N N B LYS A 1 324 ? -16.983 -2.579 21.913 0.48 17.35 340 LYS A N 1
ATOM 2286 C CA A LYS A 1 324 ? -16.560 -3.915 21.515 0.52 17.01 340 LYS A CA 1
ATOM 2287 C CA B LYS A 1 324 ? -16.556 -3.914 21.523 0.48 17.01 340 LYS A CA 1
ATOM 2288 C C A LYS A 1 324 ? -15.045 -3.894 21.372 0.52 15.16 340 LYS A C 1
ATOM 2289 C C B LYS A 1 324 ? -15.041 -3.893 21.382 0.48 15.17 340 LYS A C 1
ATOM 2290 O O A LYS A 1 324 ? -14.425 -2.830 21.323 0.52 16.84 340 LYS A O 1
ATOM 2291 O O B LYS A 1 324 ? -14.419 -2.830 21.340 0.48 16.83 340 LYS A O 1
ATOM 2302 N N . ILE A 1 325 ? -14.450 -5.080 21.322 1.00 13.94 341 ILE A N 1
ATOM 2303 C CA . ILE A 1 325 ? -13.069 -5.218 20.873 1.00 14.81 341 ILE A CA 1
ATOM 2304 C C . ILE A 1 325 ? -13.140 -5.480 19.374 1.00 16.21 341 ILE A C 1
ATOM 2305 O O . ILE A 1 325 ? -13.854 -6.389 18.940 1.00 15.14 341 ILE A O 1
ATOM 2310 N N . GLU A 1 326 ? -12.456 -4.649 18.585 1.00 13.49 342 GLU A N 1
ATOM 2311 C CA . GLU A 1 326 ? -12.413 -4.794 17.130 1.00 13.52 342 GLU A CA 1
ATOM 2312 C C . GLU A 1 326 ? -11.035 -5.266 16.683 1.00 16.47 342 GLU A C 1
ATOM 2313 O O . GLU A 1 326 ? -10.009 -4.765 17.154 1.00 14.47 342 GLU A O 1
ATOM 2319 N N . ARG A 1 327 ? -11.020 -6.211 15.745 1.00 14.79 343 ARG A N 1
ATOM 2320 C CA . ARG A 1 327 ? -9.767 -6.758 15.237 1.00 15.69 343 ARG A CA 1
ATOM 2321 C C . ARG A 1 327 ? -8.846 -5.663 14.700 1.00 13.66 343 ARG A C 1
ATOM 2322 O O . ARG A 1 327 ? -9.294 -4.635 14.181 1.00 16.15 343 ARG A O 1
ATOM 2330 N N . ASN A 1 328 ? -7.538 -5.924 14.789 1.00 13.36 344 ASN A N 1
ATOM 2331 C CA . ASN A 1 328 ? -6.492 -5.111 14.166 1.00 14.52 344 ASN A CA 1
ATOM 2332 C C . ASN A 1 328 ? -6.382 -3.716 14.765 1.00 17.07 344 ASN A C 1
ATOM 2333 O O . ASN A 1 328 ? -5.778 -2.831 14.162 1.00 18.60 344 ASN A O 1
ATOM 2338 N N . HIS A 1 329 ? -6.928 -3.497 15.957 1.00 14.22 345 HIS A N 1
ATOM 2339 C CA . HIS A 1 329 ? -6.888 -2.192 16.597 1.00 17.27 345 HIS A CA 1
ATOM 2340 C C . HIS A 1 329 ? -5.950 -2.221 17.797 1.00 15.44 345 HIS A C 1
ATOM 2341 O O . HIS A 1 329 ? -5.864 -3.227 18.511 1.00 16.11 345 HIS A O 1
ATOM 2348 N N . LYS A 1 330 ? -5.235 -1.115 17.998 1.00 16.23 346 LYS A N 1
ATOM 2349 C CA . LYS A 1 330 ? -4.475 -0.857 19.212 1.00 16.44 346 LYS A CA 1
ATOM 2350 C C . LYS A 1 330 ? -5.243 0.176 20.022 1.00 16.04 346 LYS A C 1
ATOM 2351 O O . LYS A 1 330 ? -5.458 1.290 19.544 1.00 16.65 346 LYS A O 1
ATOM 2357 N N . TYR A 1 331 ? -5.639 -0.183 21.245 1.00 13.97 347 TYR A N 1
ATOM 2358 C CA . TYR A 1 331 ? -6.285 0.753 22.167 1.00 15.19 347 TYR A CA 1
ATOM 2359 C C . TYR A 1 331 ? -5.249 1.095 23.233 1.00 15.23 347 TYR A C 1
ATOM 2360 O O . TYR A 1 331 ? -5.009 0.304 24.145 1.00 14.90 347 TYR A O 1
ATOM 2369 N N . ASP A 1 332 ? -4.620 2.268 23.093 1.00 16.66 348 ASP A N 1
ATOM 2370 C CA . ASP A 1 332 ? -3.588 2.744 24.010 1.00 16.57 348 ASP A CA 1
ATOM 2371 C C . ASP A 1 332 ? -4.226 3.665 25.045 1.00 14.70 348 ASP A C 1
ATOM 2372 O O . ASP A 1 332 ? -4.848 4.672 24.689 1.00 18.14 348 ASP A O 1
ATOM 2377 N N . ILE A 1 333 ? -4.045 3.336 26.316 1.00 15.89 349 ILE A N 1
ATOM 2378 C CA . ILE A 1 333 ? -4.802 3.949 27.401 1.00 14.38 349 ILE A CA 1
ATOM 2379 C C . ILE A 1 333 ? -3.844 4.720 28.295 1.00 14.24 349 ILE A C 1
ATOM 2380 O O . ILE A 1 333 ? -2.879 4.151 28.817 1.00 15.16 349 ILE A O 1
ATOM 2385 N N . LYS A 1 334 ? -4.111 6.019 28.467 1.00 14.91 350 LYS A N 1
ATOM 2386 C CA . LYS A 1 334 ? -3.473 6.818 29.508 1.00 15.73 350 LYS A CA 1
ATOM 2387 C C . LYS A 1 334 ? -4.462 6.937 30.665 1.00 14.26 350 LYS A C 1
ATOM 2388 O O . LYS A 1 334 ? -5.505 7.583 30.534 1.00 16.46 350 LYS A O 1
ATOM 2394 N N . LEU A 1 335 ? -4.127 6.307 31.786 1.00 14.77 351 LEU A N 1
ATOM 2395 C CA . LEU A 1 335 ? -4.983 6.238 32.963 1.00 15.46 351 LEU A CA 1
ATOM 2396 C C . LEU A 1 335 ? -4.505 7.243 34.004 1.00 14.77 351 LEU A C 1
ATOM 2397 O O . LEU A 1 335 ? -3.347 7.194 34.429 1.00 16.68 351 LEU A O 1
ATOM 2402 N N . THR A 1 336 ? -5.399 8.126 34.437 1.00 14.05 352 THR A N 1
ATOM 2403 C CA . THR A 1 336 ? -5.127 9.028 35.549 1.00 13.59 352 THR A CA 1
ATOM 2404 C C . THR A 1 336 ? -5.986 8.602 36.729 1.00 14.39 352 THR A C 1
ATOM 2405 O O . THR A 1 336 ? -7.219 8.590 36.631 1.00 14.93 352 THR A O 1
ATOM 2409 N N . ILE A 1 337 ? -5.335 8.257 37.832 1.00 12.38 353 ILE A N 1
ATOM 2410 C CA . ILE A 1 337 ? -6.014 7.885 39.068 1.00 13.25 353 ILE A CA 1
ATOM 2411 C C . ILE A 1 337 ? -6.225 9.158 39.881 1.00 15.38 353 ILE A C 1
ATOM 2412 O O . ILE A 1 337 ? -5.262 9.869 40.171 1.00 15.20 353 ILE A O 1
ATOM 2417 N N . THR A 1 338 ? -7.481 9.455 40.251 1.00 12.87 354 THR A N 1
ATOM 2418 C CA . THR A 1 338 ? -7.773 10.690 40.983 1.00 13.05 354 THR A CA 1
ATOM 2419 C C . THR A 1 338 ? -8.322 10.450 42.377 1.00 14.82 354 THR A C 1
ATOM 2420 O O . THR A 1 338 ? -8.600 11.421 43.096 1.00 15.09 354 THR A O 1
ATOM 2424 N N . GLY A 1 339 ? -8.478 9.198 42.789 1.00 12.70 355 GLY A N 1
ATOM 2425 C CA . GLY A 1 339 ? -8.944 8.898 44.120 1.00 12.70 355 GLY A CA 1
ATOM 2426 C C . GLY A 1 339 ? -8.831 7.415 44.367 1.00 14.60 355 GLY A C 1
ATOM 2427 O O . GLY A 1 339 ? -8.150 6.698 43.633 1.00 14.60 355 GLY A O 1
ATOM 2428 N N . PRO A 1 340 ? -9.507 6.921 45.394 1.00 13.08 356 PRO A N 1
ATOM 2429 C CA . PRO A 1 340 ? -9.455 5.487 45.686 1.00 11.29 356 PRO A CA 1
ATOM 2430 C C . PRO A 1 340 ? -10.078 4.673 44.561 1.00 13.33 356 PRO A C 1
ATOM 2431 O O . PRO A 1 340 ? -10.921 5.152 43.798 1.00 15.24 356 PRO A O 1
ATOM 2435 N N . GLY A 1 341 ? -9.658 3.417 44.477 1.00 14.51 357 GLY A N 1
ATOM 2436 C CA . GLY A 1 341 ? -10.196 2.479 43.504 1.00 13.95 357 GLY A CA 1
ATOM 2437 C C . GLY A 1 341 ? -11.428 1.767 44.019 1.00 16.97 357 GLY A C 1
ATOM 2438 O O . GLY A 1 341 ? -12.201 2.301 44.821 1.00 16.94 357 GLY A O 1
ATOM 2439 N N . THR A 1 342 ? -11.620 0.541 43.541 1.00 15.58 358 THR A N 1
ATOM 2440 C CA . THR A 1 342 ? -12.753 -0.286 43.922 1.00 15.14 358 THR A CA 1
ATOM 2441 C C . THR A 1 342 ? -12.238 -1.638 44.389 1.00 16.26 358 THR A C 1
ATOM 2442 O O . THR A 1 342 ? -11.155 -2.076 43.990 1.00 15.65 358 THR A O 1
ATOM 2446 N N . ASN A 1 343 ? -13.007 -2.304 45.245 1.00 13.28 359 ASN A N 1
ATOM 2447 C CA . ASN A 1 343 ? -12.578 -3.630 45.674 1.00 15.47 359 ASN A CA 1
ATOM 2448 C C . ASN A 1 343 ? -13.097 -4.742 44.773 1.00 16.19 359 ASN A C 1
ATOM 2449 O O . ASN A 1 343 ? -12.804 -5.915 45.035 1.00 19.56 359 ASN A O 1
ATOM 2454 N N . ASN A 1 344 ? -13.830 -4.402 43.717 1.00 18.68 360 ASN A N 1
ATOM 2455 C CA . ASN A 1 344 ? -14.376 -5.393 42.793 1.00 19.01 360 ASN A CA 1
ATOM 2456 C C . ASN A 1 344 ? -14.288 -4.812 41.390 1.00 15.12 360 ASN A C 1
ATOM 2457 O O . ASN A 1 344 ? -15.132 -3.993 40.997 1.00 16.07 360 ASN A O 1
ATOM 2462 N N . PRO A 1 345 ? -13.285 -5.220 40.607 1.00 16.14 361 PRO A N 1
ATOM 2463 C CA . PRO A 1 345 ? -13.086 -4.633 39.273 1.00 18.49 361 PRO A CA 1
ATOM 2464 C C . PRO A 1 345 ? -14.120 -5.065 38.256 1.00 17.92 361 PRO A C 1
ATOM 2465 O O . PRO A 1 345 ? -14.087 -4.582 37.118 1.00 17.43 361 PRO A O 1
ATOM 2469 N N . GLU A 1 346 ? -15.035 -5.962 38.617 1.00 17.36 362 GLU A N 1
ATOM 2470 C CA . GLU A 1 346 ? -16.121 -6.352 37.733 1.00 17.64 362 GLU A CA 1
ATOM 2471 C C . GLU A 1 346 ? -17.453 -5.752 38.182 1.00 21.52 362 GLU A C 1
ATOM 2472 O O . GLU A 1 346 ? -18.510 -6.138 37.671 1.00 17.32 362 GLU A O 1
ATOM 2478 N N . ASN A 1 347 ? -17.402 -4.785 39.114 1.00 19.51 363 ASN A N 1
ATOM 2479 C CA . ASN A 1 347 ? -18.505 -3.879 39.428 1.00 25.92 363 ASN A CA 1
ATOM 2480 C C . ASN A 1 347 ? -18.887 -3.035 38.219 1.00 21.10 363 ASN A C 1
ATOM 2481 O O . ASN A 1 347 ? -18.067 -2.811 37.329 1.00 20.77 363 ASN A O 1
ATOM 2486 N N . PRO A 1 348 ? -20.103 -2.485 38.202 1.00 20.88 364 PRO A N 1
ATOM 2487 C CA . PRO A 1 348 ? -20.438 -1.474 37.194 1.00 19.71 364 PRO A CA 1
ATOM 2488 C C . PRO A 1 348 ? -19.414 -0.346 37.185 1.00 20.85 364 PRO A C 1
ATOM 2489 O O . PRO A 1 348 ? -18.863 0.031 38.227 1.00 22.41 364 PRO A O 1
ATOM 2493 N N . ILE A 1 349 ? -19.177 0.193 35.986 1.00 23.06 365 ILE A N 1
ATOM 2494 C CA . ILE A 1 349 ? -18.158 1.216 35.769 1.00 21.25 365 ILE A CA 1
ATOM 2495 C C . ILE A 1 349 ? -18.398 2.434 36.658 1.00 23.67 365 ILE A C 1
ATOM 2496 O O . ILE A 1 349 ? -17.446 3.121 37.056 1.00 21.37 365 ILE A O 1
ATOM 2501 N N . THR A 1 350 ? -19.660 2.702 37.012 1.00 22.51 366 THR A N 1
ATOM 2502 C CA . THR A 1 350 ? -19.983 3.831 37.881 1.00 22.21 366 THR A CA 1
ATOM 2503 C C . THR A 1 350 ? -19.349 3.709 39.267 1.00 22.05 366 THR A C 1
ATOM 2504 O O . THR A 1 350 ? -19.136 4.738 39.926 1.00 23.20 366 THR A O 1
ATOM 2508 N N . GLU A 1 351 ? -19.021 2.487 39.717 1.00 19.16 367 GLU A N 1
ATOM 2509 C CA . GLU A 1 351 ? -18.364 2.286 41.010 1.00 19.65 367 GLU A CA 1
ATOM 2510 C C . GLU A 1 351 ? -16.895 2.681 40.992 1.00 19.45 367 GLU A C 1
ATOM 2511 O O . GLU A 1 351 ? -16.282 2.795 42.061 1.00 23.85 367 GLU A O 1
ATOM 2517 N N . SER A 1 352 ? -16.302 2.847 39.814 1.00 17.44 368 SER A N 1
ATOM 2518 C CA . SER A 1 352 ? -14.914 3.297 39.710 1.00 20.95 368 SER A CA 1
ATOM 2519 C C . SER A 1 352 ? -14.913 4.800 39.444 1.00 19.74 368 SER A C 1
ATOM 2520 O O . SER A 1 352 ?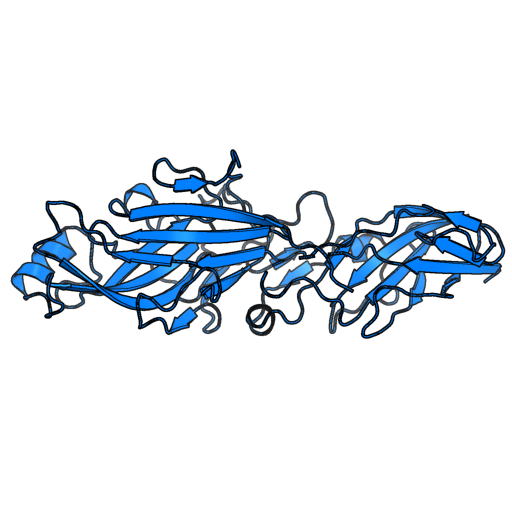 -14.617 5.291 38.355 1.00 23.51 368 SER A O 1
ATOM 2523 N N . ALA A 1 353 ? -15.256 5.523 40.509 1.00 23.29 369 ALA A N 1
ATOM 2524 C CA . ALA A 1 353 ? -15.633 6.924 40.413 1.00 28.23 369 ALA A CA 1
ATOM 2525 C C . ALA A 1 353 ? -14.446 7.869 40.359 1.00 23.34 369 ALA A C 1
ATOM 2526 O O . ALA A 1 353 ? -14.659 9.078 40.221 1.00 30.46 369 ALA A O 1
ATOM 2528 N N . HIS A 1 354 ? -13.214 7.374 40.460 1.00 17.63 370 HIS A N 1
ATOM 2529 C CA . HIS A 1 354 ? -12.066 8.256 40.660 1.00 14.93 370 HIS A CA 1
ATOM 2530 C C . HIS A 1 354 ? -10.941 7.924 39.702 1.00 14.16 370 HIS A C 1
ATOM 2531 O O . HIS A 1 354 ? -9.799 7.696 40.099 1.00 14.26 370 HIS A O 1
ATOM 2538 N N . LEU A 1 355 ? -11.262 7.918 38.413 1.00 14.79 371 LEU A N 1
ATOM 2539 C CA . LEU A 1 355 ? -10.252 7.768 37.379 1.00 15.18 371 LEU A CA 1
ATOM 2540 C C . LEU A 1 355 ? -10.768 8.413 36.106 1.00 17.52 371 LEU A C 1
ATOM 2541 O O . LEU A 1 355 ? -11.975 8.560 35.906 1.00 17.47 371 LEU A O 1
ATOM 2546 N N . ASN A 1 356 ? -9.840 8.778 35.235 1.00 14.64 372 ASN A N 1
ATOM 2547 C CA . ASN A 1 356 ? -10.230 9.143 33.882 1.00 15.86 372 ASN A CA 1
ATOM 2548 C C . ASN A 1 356 ? -9.210 8.575 32.907 1.00 16.48 372 ASN A C 1
ATOM 2549 O O . ASN A 1 356 ? -8.100 8.183 33.285 1.00 15.83 372 ASN A O 1
ATOM 2554 N N . VAL A 1 357 ? -9.628 8.503 31.647 1.00 16.66 373 VAL A N 1
ATOM 2555 C CA . VAL A 1 357 ? -8.908 7.795 30.593 1.00 16.40 373 VAL A CA 1
ATOM 2556 C C . VAL A 1 357 ? -8.806 8.692 29.370 1.00 17.23 373 VAL A C 1
ATOM 2557 O O . VAL A 1 357 ? -9.800 9.306 28.963 1.00 17.22 373 VAL A O 1
ATOM 2561 N N . LYS A 1 358 ? -7.611 8.762 28.787 1.00 16.21 374 LYS A N 1
ATOM 2562 C CA . LYS A 1 358 ? -7.400 9.298 27.447 1.00 15.73 374 LYS A CA 1
ATOM 2563 C C . LYS A 1 358 ? -6.899 8.145 26.588 1.00 16.02 374 LYS A C 1
ATOM 2564 O O . LYS A 1 358 ? -5.872 7.537 26.907 1.00 17.96 374 LYS A O 1
ATOM 2570 N N . CYS A 1 359 ? -7.622 7.837 25.517 1.00 18.14 375 CYS A N 1
ATOM 2571 C CA . CYS A 1 359 ? -7.330 6.663 24.707 1.00 16.71 375 CYS A CA 1
ATOM 2572 C C . CYS A 1 359 ? -7.006 7.079 23.280 1.00 18.07 375 CYS A C 1
ATOM 2573 O O . CYS A 1 359 ? -7.727 7.882 22.683 1.00 19.63 375 CYS A O 1
ATOM 2576 N N . THR A 1 360 ? -5.910 6.540 22.758 1.00 17.29 376 THR A N 1
ATOM 2577 C CA . THR A 1 360 ? -5.493 6.729 21.375 1.00 17.63 376 THR A CA 1
ATOM 2578 C C . THR A 1 360 ? -5.638 5.401 20.649 1.00 16.01 376 THR A C 1
ATOM 2579 O O . THR A 1 360 ? -5.099 4.387 21.102 1.00 19.17 376 THR A O 1
ATOM 2583 N N . VAL A 1 361 ? -6.340 5.410 19.518 1.00 19.74 377 VAL A N 1
ATOM 2584 C CA . VAL A 1 361 ? -6.664 4.189 18.788 1.00 15.90 377 VAL A CA 1
ATOM 2585 C C . VAL A 1 361 ? -5.977 4.228 17.434 1.00 15.83 377 VAL A C 1
ATOM 2586 O O . VAL A 1 361 ? -6.024 5.248 16.741 1.00 20.21 377 VAL A O 1
ATOM 2590 N N . ALA A 1 362 ? -5.357 3.113 17.056 1.00 16.77 378 ALA A N 1
ATOM 2591 C CA . ALA A 1 362 ? -4.720 2.993 15.753 1.00 17.28 378 ALA A CA 1
ATOM 2592 C C . ALA A 1 362 ? -4.932 1.581 15.226 1.00 19.52 378 ALA A C 1
ATOM 2593 O O . ALA A 1 362 ? -5.209 0.648 15.982 1.00 22.15 378 ALA A O 1
ATOM 2595 N N . GLU A 1 363 ? -4.806 1.433 13.912 1.00 20.14 379 GLU A N 1
ATOM 2596 C CA . GLU A 1 363 ? -4.842 0.129 13.267 1.00 22.72 379 GLU A CA 1
ATOM 2597 C C . GLU A 1 363 ? -3.445 -0.237 12.786 1.00 24.58 379 GLU A C 1
ATOM 2598 O O . GLU A 1 363 ? -2.677 0.636 12.363 1.00 26.01 379 GLU A O 1
ATOM 2604 N N . TRP A 1 364 ? -3.111 -1.522 12.866 1.00 21.48 380 TRP A N 1
ATOM 2605 C CA . TRP A 1 364 ? -1.838 -1.986 12.339 1.00 22.09 380 TRP A CA 1
ATOM 2606 C C . TRP A 1 364 ? -1.903 -2.090 10.827 1.00 20.48 380 TRP A C 1
ATOM 2607 O O . TRP A 1 364 ? -2.971 -2.281 10.237 1.00 20.48 380 TRP A O 1
ATOM 2618 N N . VAL A 1 365 ? -0.736 -1.977 10.204 1.00 21.15 381 VAL A N 1
ATOM 2619 C CA . VAL A 1 365 ? -0.578 -2.315 8.800 1.00 19.13 381 VAL A CA 1
ATOM 2620 C C . VAL A 1 365 ? 0.498 -3.387 8.701 1.00 21.74 381 VAL A C 1
ATOM 2621 O O . VAL A 1 365 ? 1.305 -3.584 9.611 1.00 26.58 381 VAL A O 1
ATOM 2625 N N . LEU A 1 366 ? 0.484 -4.111 7.592 1.00 20.09 382 LEU A N 1
ATOM 2626 C CA . LEU A 1 366 ? 1.482 -5.150 7.389 1.00 21.69 382 LEU A CA 1
ATOM 2627 C C . LEU A 1 366 ? 2.777 -4.519 6.901 1.00 23.68 382 LEU A C 1
ATOM 2628 O O . LEU A 1 366 ? 2.767 -3.738 5.946 1.00 24.01 382 LEU A O 1
ATOM 2633 N N . VAL A 1 367 ? 3.888 -4.839 7.563 1.00 24.81 383 VAL A N 1
ATOM 2634 C CA . VAL A 1 367 ? 5.199 -4.394 7.099 1.00 32.05 383 VAL A CA 1
ATOM 2635 C C . VAL A 1 367 ? 5.874 -5.552 6.382 1.00 27.79 383 VAL A C 1
ATOM 2636 O O . VAL A 1 367 ? 5.679 -6.725 6.722 1.00 34.48 383 VAL A O 1
ATOM 2640 N N . GLY A 1 368 ? 6.658 -5.225 5.360 1.00 33.52 384 GLY A N 1
ATOM 2641 C CA . GLY A 1 368 ? 7.328 -6.241 4.569 1.00 37.39 384 GLY A CA 1
ATOM 2642 C C . GLY A 1 368 ? 8.800 -6.389 4.903 1.00 40.24 384 GLY A C 1
ATOM 2643 O O . GLY A 1 368 ? 9.155 -6.859 5.983 1.00 45.49 384 GLY A O 1
#

InterPro domains:
  IPR008110 Porphyromonas gingivalis fimbrillin protein [PR01737] (65-81)
  IPR008110 Porphyromonas gingivalis fimbrillin protein [PR01737] (117-133)
  IPR008110 Porphyromonas gingivalis fimbrillin protein [PR01737] (276-292)
  IPR008110 Porphyromonas gingivalis fimbrillin protein [PR01737] (316-332)
  IPR008110 Porphyromonas gingivalis fimbrillin protein [PR01737] (342-357)
  IPR008110 Porphyromonas gingivalis fimbrillin protein [PR01737] (366-380)
  IPR029141 Major fimbrial subunit protein, N-terminal [PF06321] (33-169)
  IPR053878 Major fimbrium subunit FimA, C-terminal domain [PF22492] (171-380)